Protein AF-A0A5T0XF91-F1 (afdb_monomer)

Foldseek 3Di:
DDADPQKDFLDDDDPPDQKAWEWADAPPPVDIFTFPHDIDHDDPDPLVVVLVVVVVVVVVVDPDDDPPNSTRVSNRVSCVVVVNCVNYDYNLLADPDHLVRLVQQLPQDDRDSVRGMYGNNVVSCVVVVNDPPDCRCHGNNNVVCVVVVVVVVVVVVVVVVVVVVVVVVVVVVVVVVVVPD

pLDDT: mean 88.26, std 14.22, range [36.34, 98.25]

Sequence (181 aa):
VWVDLDMICLNYIDLNEEYIFTQEVDEDNKKSRITTSFLKFSRYSDFGKNLIQEAEKIINKRKKISWGVIGPWFLADHVKKCGLENFVWDYKRTCQIPWCNVKIFLDNTSIDISQPFLHLFSEMWRLNNMEKNTFHQMGVYGQLLKKHEIEKLYNQINTCLKTSMLDNIASFLTKFFIKKL

Nearest PDB structures (foldseek):
  8ovt-assembly2_B  TM=6.850E-01  e=6.650E-01  Yersinia enterocolitica
  8ovs-assembly1_AAA  TM=7.345E-01  e=1.035E+00  Yersinia enterocolitica
  8ovs-assembly2_BBB  TM=6.909E-01  e=1.102E+00  Yersinia enterocolitica
  4mix-assembly1_A  TM=6.987E-01  e=1.511E+00  Photorhabdus asymbiotica subsp. asymbiotica ATCC 43949
  4mix-assembly2_B  TM=6.748E-01  e=2.072E+00  Photorhabdus asymbiotica subsp. asymbiotica ATCC 43949

Organism: Campylobacter jejuni (NCBI:txid197)

Solvent-accessible surface area (backbone atoms only — not comparable to full-atom values): 10462 Å² total; per-residue (Å²): 112,50,68,46,92,49,53,44,78,66,45,94,74,86,85,77,62,72,45,37,38,34,22,36,34,56,92,54,78,89,48,71,42,51,44,74,55,39,38,34,56,60,88,90,32,67,68,60,53,50,52,50,56,55,43,48,60,54,50,78,75,40,98,71,82,63,88,38,70,79,35,31,59,39,51,47,52,50,36,55,76,68,71,44,62,89,35,53,45,66,27,60,44,38,30,78,56,35,65,90,48,52,69,51,38,61,34,91,54,88,76,75,73,85,31,41,32,39,51,61,46,62,68,50,31,59,76,66,72,50,76,80,91,56,90,49,86,47,22,44,52,16,51,48,41,60,76,68,43,44,68,59,52,52,53,52,52,54,48,52,52,52,49,54,51,47,53,51,48,48,53,49,50,54,63,62,59,65,76,76,116

Radius of gyration: 22.43 Å; Cα contacts (8 Å, |Δi|>4): 223; chains: 1; bounding box: 43×69×53 Å

Structure (mmCIF, N/CA/C/O backbone):
data_AF-A0A5T0XF91-F1
#
_entry.id   AF-A0A5T0XF91-F1
#
loop_
_atom_site.group_PDB
_atom_site.id
_atom_site.type_symbol
_atom_site.label_atom_id
_atom_site.label_alt_id
_atom_site.label_comp_id
_atom_site.label_asym_id
_atom_site.label_entity_id
_atom_site.label_seq_id
_atom_site.pdbx_PDB_ins_code
_atom_site.Cartn_x
_atom_site.Cartn_y
_atom_site.Cartn_z
_atom_site.occupancy
_atom_site.B_iso_or_equiv
_atom_site.auth_seq_id
_atom_site.auth_comp_id
_atom_site.auth_asym_id
_atom_site.auth_atom_id
_atom_site.pdbx_PDB_model_num
ATOM 1 N N . VAL A 1 1 ? -8.950 8.011 -0.616 1.00 94.00 1 VAL A N 1
ATOM 2 C CA . VAL A 1 1 ? -7.928 6.954 -0.767 1.00 94.00 1 VAL A CA 1
ATOM 3 C C . VAL A 1 1 ? -6.626 7.516 -0.243 1.00 94.00 1 VAL A C 1
ATOM 5 O O . VAL A 1 1 ? -6.333 8.673 -0.524 1.00 94.00 1 VAL A O 1
ATOM 8 N N . TRP A 1 2 ? -5.915 6.732 0.550 1.00 95.19 2 TRP A N 1
ATOM 9 C CA . TRP A 1 2 ? -4.550 6.967 0.998 1.00 95.19 2 TRP A CA 1
ATOM 10 C C . TRP A 1 2 ? -3.675 5.847 0.436 1.00 95.19 2 TRP A C 1
ATOM 12 O O . TRP A 1 2 ? -4.126 4.701 0.393 1.00 95.19 2 TRP A O 1
ATOM 22 N N . VAL A 1 3 ? -2.463 6.171 -0.007 1.00 95.94 3 VAL A N 1
ATOM 23 C CA . VAL A 1 3 ? -1.528 5.208 -0.594 1.00 95.94 3 VAL A CA 1
ATOM 24 C C . VAL A 1 3 ? -0.087 5.625 -0.303 1.00 95.94 3 VAL A C 1
ATOM 26 O O . VAL A 1 3 ? 0.220 6.819 -0.335 1.00 95.94 3 VAL A O 1
ATOM 29 N N . ASP A 1 4 ? 0.778 4.653 -0.024 1.00 95.69 4 ASP A N 1
ATOM 30 C CA . ASP A 1 4 ? 2.215 4.882 0.121 1.00 95.69 4 ASP A CA 1
ATOM 31 C C . ASP A 1 4 ? 2.845 5.285 -1.223 1.00 95.69 4 ASP A C 1
ATOM 33 O O . ASP A 1 4 ? 2.390 4.905 -2.303 1.00 95.69 4 ASP A O 1
ATOM 37 N N . LEU A 1 5 ? 3.909 6.089 -1.174 1.00 94.88 5 LEU A N 1
ATOM 38 C CA . LEU A 1 5 ? 4.525 6.673 -2.376 1.00 94.88 5 LEU A CA 1
ATOM 39 C C . LEU A 1 5 ? 5.305 5.664 -3.232 1.00 94.88 5 LEU A C 1
ATOM 41 O O . LEU A 1 5 ? 5.702 5.977 -4.351 1.00 94.88 5 LEU A O 1
ATOM 45 N N . ASP A 1 6 ? 5.544 4.474 -2.704 1.00 94.94 6 ASP A N 1
ATOM 46 C CA . ASP A 1 6 ? 6.258 3.365 -3.328 1.00 94.94 6 ASP A CA 1
ATOM 47 C C . ASP A 1 6 ? 5.326 2.203 -3.704 1.00 94.94 6 ASP A C 1
ATOM 49 O O . ASP A 1 6 ? 5.763 1.066 -3.898 1.00 94.94 6 ASP A O 1
ATOM 53 N N . MET A 1 7 ? 4.040 2.508 -3.853 1.00 95.00 7 MET A N 1
ATOM 54 C CA . MET A 1 7 ? 3.041 1.647 -4.470 1.00 95.00 7 MET A CA 1
ATOM 55 C C . MET A 1 7 ? 2.933 1.944 -5.967 1.00 95.00 7 MET A C 1
ATOM 57 O O . MET A 1 7 ? 2.816 3.094 -6.388 1.00 95.00 7 MET A O 1
ATOM 61 N N . ILE A 1 8 ? 2.902 0.893 -6.781 1.00 94.62 8 ILE A N 1
ATOM 62 C CA . ILE A 1 8 ? 2.742 0.978 -8.233 1.00 94.62 8 ILE A CA 1
ATOM 63 C C . ILE A 1 8 ? 1.370 0.446 -8.630 1.00 94.62 8 ILE A C 1
ATOM 65 O O . ILE A 1 8 ? 0.974 -0.647 -8.229 1.00 94.62 8 ILE A O 1
ATOM 69 N N . CYS A 1 9 ? 0.659 1.211 -9.457 1.00 94.00 9 CYS A N 1
ATOM 70 C CA . CYS A 1 9 ? -0.563 0.772 -10.120 1.00 94.00 9 CYS A CA 1
ATOM 71 C C . CYS A 1 9 ? -0.209 -0.008 -11.388 1.00 94.00 9 CYS A C 1
ATOM 73 O O . CYS A 1 9 ? 0.321 0.552 -12.349 1.00 94.00 9 CYS A O 1
ATOM 75 N N . LEU A 1 10 ? -0.487 -1.311 -11.380 1.00 93.75 10 LEU A N 1
ATOM 76 C CA . LEU A 1 10 ? -0.250 -2.199 -12.511 1.00 93.75 10 LEU A CA 1
ATOM 77 C C . LEU A 1 10 ? -1.365 -2.070 -13.549 1.00 93.75 10 LEU A C 1
ATOM 79 O O . LEU A 1 10 ? -1.067 -2.063 -14.744 1.00 93.75 10 LEU A O 1
ATOM 83 N N . ASN A 1 11 ? -2.621 -1.950 -13.108 1.00 90.94 11 ASN A N 1
ATOM 84 C CA . ASN A 1 11 ? -3.788 -1.837 -13.982 1.00 90.94 11 ASN A CA 1
ATOM 85 C C . ASN A 1 11 ? -4.846 -0.929 -13.369 1.00 90.94 11 ASN A C 1
ATOM 87 O O . ASN A 1 11 ? -4.991 -0.855 -12.150 1.00 90.94 11 ASN A O 1
ATOM 91 N N . TYR A 1 12 ? -5.629 -0.291 -14.236 1.00 91.62 12 TYR A N 1
ATOM 92 C CA . TYR A 1 12 ? -6.805 0.449 -13.807 1.00 91.62 12 TYR A CA 1
ATOM 93 C C . TYR A 1 12 ? -7.823 -0.488 -13.152 1.00 91.62 12 TYR A C 1
ATOM 95 O O . TYR A 1 12 ? -8.139 -1.543 -13.702 1.00 91.62 12 TYR A O 1
ATOM 103 N N . ILE A 1 13 ? -8.353 -0.069 -12.004 1.00 93.56 13 ILE A N 1
ATOM 104 C CA . ILE A 1 13 ? -9.495 -0.702 -11.352 1.00 93.56 13 ILE A CA 1
ATOM 105 C C . ILE A 1 13 ? -10.425 0.359 -10.772 1.00 93.56 13 ILE A C 1
ATOM 107 O O . ILE A 1 13 ? -9.976 1.417 -10.321 1.00 93.56 13 ILE A O 1
ATOM 111 N N . ASP A 1 14 ? -11.712 0.036 -10.724 1.00 94.06 14 ASP A N 1
ATOM 112 C CA . ASP A 1 14 ? -12.695 0.841 -10.015 1.00 94.06 14 ASP A CA 1
ATOM 113 C C . ASP A 1 14 ? -12.610 0.575 -8.512 1.00 94.06 14 ASP A C 1
ATOM 115 O O . ASP A 1 14 ? -12.839 -0.536 -8.038 1.00 94.06 14 ASP A O 1
ATOM 119 N N . LEU A 1 15 ? -12.302 1.617 -7.746 1.00 94.81 15 LEU A N 1
ATOM 120 C CA . LEU A 1 15 ? -12.253 1.567 -6.287 1.00 94.81 15 LEU A CA 1
ATOM 121 C C . LEU A 1 15 ? -13.615 1.962 -5.721 1.00 94.81 15 LEU A C 1
ATOM 123 O O . LEU A 1 15 ? -13.735 3.022 -5.106 1.00 94.81 15 LEU A O 1
ATOM 127 N N . ASN A 1 16 ? -14.653 1.161 -5.958 1.00 94.25 16 ASN A N 1
ATOM 128 C CA . ASN A 1 16 ? -16.028 1.496 -5.568 1.00 94.25 16 ASN A CA 1
ATOM 129 C C . ASN A 1 16 ? -16.400 1.020 -4.156 1.00 94.25 16 ASN A C 1
ATOM 131 O O . ASN A 1 16 ? -17.344 1.555 -3.580 1.00 94.25 16 ASN A O 1
ATOM 135 N N . GLU A 1 17 ? -15.637 0.106 -3.548 1.00 94.75 17 GLU A N 1
ATOM 136 C CA . GLU A 1 17 ? -15.934 -0.426 -2.211 1.00 94.75 17 GLU A CA 1
ATOM 137 C C . GLU A 1 17 ? -15.910 0.671 -1.139 1.00 94.75 17 GLU A C 1
ATOM 139 O O . GLU A 1 17 ? -15.000 1.496 -1.120 1.00 94.75 17 GLU A O 1
ATOM 144 N N . GLU A 1 18 ? -16.891 0.709 -0.236 1.00 95.88 18 GLU A N 1
ATOM 145 C CA . GLU A 1 18 ? -17.003 1.773 0.777 1.00 95.88 18 GLU A CA 1
ATOM 146 C C . GLU A 1 18 ? -15.724 1.920 1.620 1.00 95.88 18 GLU A C 1
ATOM 148 O O . GLU A 1 18 ? -15.210 3.032 1.798 1.00 95.88 18 GLU A O 1
ATOM 153 N N . TYR A 1 19 ? -15.176 0.779 2.041 1.00 98.25 19 TYR A N 1
ATOM 154 C CA . TYR A 1 19 ? -13.883 0.661 2.696 1.00 98.25 19 TYR A CA 1
ATOM 155 C C . TYR A 1 19 ? -12.958 -0.238 1.882 1.00 98.25 19 TYR A C 1
ATOM 157 O O . TYR A 1 19 ? -13.404 -1.177 1.224 1.00 98.25 19 TYR A O 1
ATOM 165 N N . ILE A 1 20 ? -11.659 0.034 1.960 1.00 98.00 20 ILE A N 1
ATOM 166 C CA . ILE A 1 20 ? -10.615 -0.871 1.485 1.00 98.00 20 ILE A CA 1
ATOM 167 C C . ILE A 1 20 ? -9.510 -0.888 2.530 1.00 98.00 20 ILE A C 1
ATOM 169 O O . ILE A 1 20 ? -8.926 0.156 2.836 1.00 98.00 20 ILE A O 1
ATOM 173 N N . PHE A 1 21 ? -9.211 -2.080 3.033 1.00 98.12 21 PHE A N 1
ATOM 174 C CA . PHE A 1 21 ? -8.056 -2.348 3.879 1.00 98.12 21 PHE A CA 1
ATOM 175 C C . PHE A 1 21 ? -7.210 -3.411 3.197 1.00 98.12 21 PHE A C 1
ATOM 177 O O . PHE A 1 21 ? -7.735 -4.439 2.781 1.00 98.12 21 PHE A O 1
ATOM 184 N N . THR A 1 22 ? -5.913 -3.180 3.057 1.00 97.12 22 THR A N 1
ATOM 185 C CA . THR A 1 22 ? -5.033 -4.129 2.371 1.00 97.12 22 THR A CA 1
ATOM 186 C C . THR A 1 22 ? -4.200 -4.917 3.355 1.00 97.12 22 THR A C 1
ATOM 188 O O . THR A 1 22 ? -4.087 -4.571 4.535 1.00 97.12 22 THR A O 1
ATOM 191 N N . GLN A 1 23 ? -3.632 -6.011 2.859 1.00 96.00 23 GLN A N 1
ATOM 192 C CA . GLN A 1 23 ? -2.783 -6.890 3.635 1.00 96.00 23 GLN A CA 1
ATOM 193 C C . GLN A 1 23 ? -1.401 -7.041 3.002 1.00 96.00 23 GLN A C 1
ATOM 195 O O . GLN A 1 23 ? -1.214 -6.872 1.798 1.00 96.00 23 GLN A O 1
ATOM 200 N N . GLU A 1 24 ? -0.447 -7.417 3.840 1.00 93.75 24 GLU A N 1
ATOM 201 C CA . GLU A 1 24 ? 0.899 -7.838 3.468 1.00 93.75 24 GLU A CA 1
ATOM 202 C C . GLU A 1 24 ? 1.210 -9.171 4.142 1.00 93.75 24 GLU A C 1
ATOM 204 O O . GLU A 1 24 ? 0.638 -9.498 5.186 1.00 93.75 24 GLU A O 1
ATOM 209 N N . VAL A 1 25 ? 2.130 -9.923 3.550 1.00 91.88 25 VAL A N 1
ATOM 210 C CA . VAL A 1 25 ? 2.739 -11.105 4.163 1.00 91.88 25 VAL A CA 1
ATOM 211 C C . VAL A 1 25 ? 4.161 -10.771 4.603 1.00 91.88 25 VAL A C 1
ATOM 213 O O . VAL A 1 25 ? 4.864 -10.000 3.945 1.00 91.88 25 VAL A O 1
ATOM 216 N N . ASP A 1 26 ? 4.560 -11.337 5.738 1.00 86.00 26 ASP A N 1
ATOM 217 C CA . ASP A 1 26 ? 5.928 -11.258 6.248 1.00 86.00 26 ASP A CA 1
ATOM 218 C C . ASP A 1 26 ? 6.702 -12.530 5.815 1.00 86.00 26 ASP A C 1
ATOM 220 O O . ASP A 1 26 ? 6.427 -13.093 4.757 1.00 86.00 26 ASP A O 1
ATOM 224 N N . GLU A 1 27 ? 7.662 -13.015 6.610 1.00 82.06 27 GLU A N 1
ATOM 225 C CA . GLU A 1 27 ? 8.427 -14.241 6.301 1.00 82.06 27 GLU A CA 1
ATOM 226 C C . GLU A 1 27 ? 7.543 -15.504 6.227 1.00 82.06 27 GLU A C 1
ATOM 228 O O . GLU A 1 27 ? 7.802 -16.418 5.441 1.00 82.06 27 GLU A O 1
ATOM 233 N N . ASP A 1 28 ? 6.476 -15.557 7.033 1.00 79.31 28 ASP A N 1
ATOM 234 C CA . ASP A 1 28 ? 5.468 -16.616 6.981 1.00 79.31 28 ASP A CA 1
ATOM 235 C C . ASP A 1 28 ? 4.351 -16.230 6.004 1.00 79.31 28 ASP A C 1
ATOM 237 O O . ASP A 1 28 ? 3.355 -15.607 6.376 1.00 79.31 28 ASP A O 1
ATOM 241 N N . ASN A 1 29 ? 4.487 -16.665 4.749 1.00 71.12 29 ASN A N 1
ATOM 242 C CA . ASN A 1 29 ? 3.496 -16.439 3.689 1.00 71.12 29 ASN A CA 1
ATOM 243 C C . ASN A 1 29 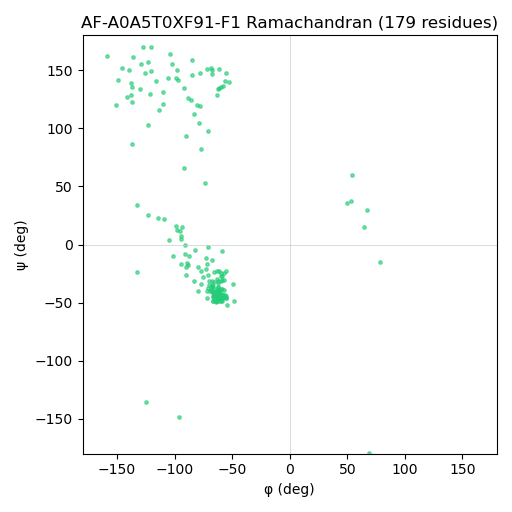? 2.096 -17.016 3.991 1.00 71.12 29 ASN A C 1
ATOM 245 O O . ASN A 1 29 ? 1.173 -16.811 3.206 1.00 71.12 29 ASN A O 1
ATOM 249 N N . LYS A 1 30 ? 1.912 -17.756 5.095 1.00 76.00 30 LYS A N 1
ATOM 250 C CA . LYS A 1 30 ? 0.598 -18.250 5.537 1.00 76.00 30 LYS A CA 1
ATOM 251 C C . LYS A 1 30 ? -0.148 -17.257 6.425 1.00 76.00 30 LYS A C 1
ATOM 253 O O . LYS A 1 30 ? -1.316 -17.490 6.733 1.00 76.00 30 LYS A O 1
ATOM 258 N N . LYS A 1 31 ? 0.507 -16.180 6.865 1.00 85.06 31 LYS A N 1
ATOM 259 C CA . LYS A 1 31 ? -0.076 -15.169 7.748 1.00 85.06 31 LYS A CA 1
ATOM 260 C C . LYS A 1 31 ? 0.019 -13.807 7.091 1.00 85.06 31 LYS A C 1
ATOM 262 O O . LYS A 1 31 ? 1.070 -13.173 7.089 1.00 85.06 31 LYS A O 1
ATOM 267 N N . SER A 1 32 ? -1.108 -13.353 6.559 1.00 91.81 32 SER A N 1
ATOM 268 C CA . SER A 1 32 ? -1.252 -11.968 6.147 1.00 91.81 32 SER A CA 1
ATOM 269 C C . SER A 1 32 ? -1.669 -11.102 7.338 1.00 91.81 32 SER A C 1
ATOM 271 O O . SER A 1 32 ? -2.398 -11.535 8.237 1.00 91.81 32 SER A O 1
ATOM 273 N N . ARG A 1 33 ? -1.198 -9.858 7.358 1.00 92.75 33 ARG A N 1
ATOM 274 C CA . ARG A 1 33 ? -1.617 -8.833 8.318 1.00 92.75 33 ARG A CA 1
ATOM 275 C C . ARG A 1 33 ? -2.090 -7.602 7.571 1.00 92.75 33 ARG A C 1
ATOM 277 O O . ARG A 1 33 ? -1.558 -7.283 6.512 1.00 92.75 33 ARG A O 1
ATOM 284 N N . ILE A 1 34 ? -3.062 -6.895 8.141 1.00 95.69 34 ILE A N 1
ATOM 285 C CA . ILE A 1 34 ? -3.456 -5.580 7.627 1.00 95.69 34 ILE A CA 1
ATOM 286 C C . ILE A 1 34 ? -2.226 -4.666 7.606 1.00 95.69 34 ILE A C 1
ATOM 288 O O . ILE A 1 34 ? -1.393 -4.710 8.513 1.00 95.69 34 ILE A O 1
ATOM 292 N N . THR A 1 35 ? -2.117 -3.854 6.562 1.00 95.25 35 THR A N 1
ATOM 293 C CA . THR A 1 35 ? -1.085 -2.829 6.391 1.00 95.25 35 THR A CA 1
ATOM 294 C C . THR A 1 35 ? -1.733 -1.451 6.247 1.00 95.25 35 THR A C 1
ATOM 296 O O . THR A 1 35 ? -2.951 -1.324 6.135 1.00 95.25 35 THR A O 1
ATOM 299 N N . THR A 1 36 ? -0.917 -0.403 6.283 1.00 95.56 36 THR A N 1
ATOM 300 C CA . THR A 1 36 ? -1.342 0.991 6.094 1.00 95.56 36 THR A CA 1
ATOM 301 C C . THR A 1 36 ? -0.969 1.546 4.721 1.00 95.56 36 THR A C 1
ATOM 303 O O . THR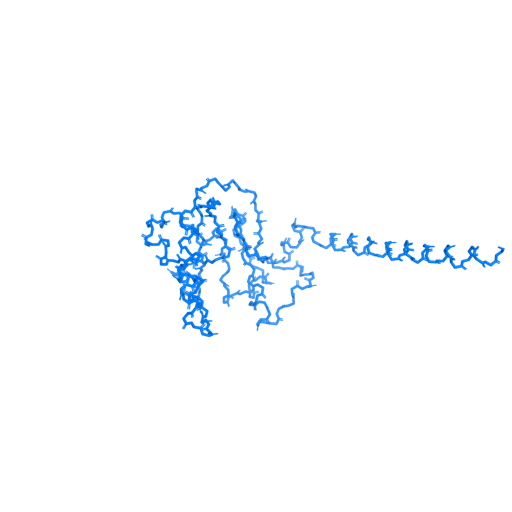 A 1 36 ? -1.225 2.720 4.464 1.00 95.56 36 THR A O 1
ATOM 306 N N . SER A 1 37 ? -0.392 0.715 3.845 1.00 95.31 37 SER A N 1
ATOM 307 C CA . SER A 1 37 ? 0.153 1.143 2.552 1.00 95.31 37 SER A CA 1
ATOM 308 C C . SER A 1 37 ? -0.898 1.495 1.507 1.00 95.31 37 SER A C 1
ATOM 310 O O . SER A 1 37 ? -0.619 2.240 0.570 1.00 95.31 37 SER A O 1
ATOM 312 N N . PHE A 1 38 ? -2.131 1.010 1.664 1.00 96.94 38 PHE A N 1
ATOM 313 C CA . PHE A 1 38 ? -3.257 1.405 0.827 1.00 96.94 38 PHE A CA 1
ATOM 314 C C . PHE A 1 38 ? -4.567 1.301 1.605 1.00 96.94 38 PHE A C 1
ATOM 316 O O . PHE A 1 38 ? -4.943 0.231 2.079 1.00 96.94 38 PHE A O 1
ATOM 323 N N . LEU A 1 39 ? -5.270 2.425 1.740 1.00 96.19 39 LEU A N 1
ATOM 324 C CA . LEU A 1 39 ? -6.477 2.528 2.554 1.00 96.19 39 LEU A CA 1
ATOM 325 C C . LEU A 1 39 ? -7.544 3.352 1.837 1.00 96.19 39 LEU A C 1
ATOM 327 O O . LEU A 1 39 ? -7.279 4.426 1.285 1.00 96.19 39 LEU A O 1
ATOM 331 N N . LYS A 1 40 ? -8.794 2.906 1.914 1.00 97.44 40 LYS A N 1
ATOM 332 C CA . LYS A 1 40 ? -9.948 3.706 1.505 1.00 97.44 40 LYS A CA 1
ATOM 333 C C . LYS A 1 40 ? -10.997 3.688 2.602 1.00 97.44 40 LYS A C 1
ATOM 335 O O . LYS A 1 40 ? -11.342 2.643 3.131 1.00 97.44 40 LYS A O 1
ATOM 340 N N . PHE A 1 41 ? -11.513 4.868 2.893 1.00 96.88 41 PHE A N 1
ATOM 341 C CA . PHE A 1 41 ? -12.757 5.100 3.611 1.00 96.88 41 PHE A CA 1
ATOM 342 C C . PHE A 1 41 ? -13.231 6.513 3.262 1.00 96.88 41 PHE A C 1
ATOM 344 O O . PHE A 1 41 ? -12.459 7.326 2.730 1.00 96.88 41 PHE A O 1
ATOM 351 N N . SER A 1 42 ? -14.505 6.811 3.507 1.00 95.25 42 SER A N 1
ATOM 352 C CA . SER A 1 42 ? -15.079 8.113 3.170 1.00 95.25 42 SER A CA 1
ATOM 353 C C . SER A 1 42 ? -14.491 9.236 4.031 1.00 95.25 42 SER A C 1
ATOM 355 O O . SER A 1 42 ? -14.146 9.064 5.210 1.00 95.25 42 SER A O 1
ATOM 357 N N . ARG A 1 43 ? -14.372 10.425 3.427 1.00 93.31 43 ARG A N 1
ATOM 358 C CA . ARG A 1 43 ? -14.002 11.643 4.151 1.00 93.31 43 ARG A CA 1
ATOM 359 C C . ARG A 1 43 ? -15.054 11.895 5.231 1.00 93.31 43 ARG A C 1
ATOM 361 O O . ARG A 1 43 ? -16.242 11.800 4.954 1.00 93.31 43 ARG A O 1
ATOM 368 N N . TYR A 1 44 ? -14.607 12.241 6.436 1.00 92.81 44 TYR A N 1
ATOM 369 C CA . TYR A 1 44 ? -15.473 12.473 7.599 1.00 92.81 44 TYR A CA 1
ATOM 370 C C . TYR A 1 44 ? -16.251 11.246 8.106 1.00 92.81 44 TYR A C 1
ATOM 372 O O . TYR A 1 44 ? -17.159 11.425 8.920 1.00 92.81 44 TYR A O 1
ATOM 380 N N . SER A 1 45 ? -15.885 10.028 7.690 1.00 95.19 45 SER A N 1
ATOM 381 C CA . SER A 1 45 ? -16.401 8.799 8.306 1.00 95.19 45 SER A CA 1
ATOM 382 C C . SER A 1 45 ? -16.145 8.777 9.810 1.00 95.19 45 SER A C 1
ATOM 384 O O . SER A 1 45 ? -15.117 9.263 10.295 1.00 95.19 45 SER A O 1
ATOM 386 N N . ASP A 1 46 ? -17.060 8.158 10.549 1.00 95.56 46 ASP A N 1
ATOM 387 C CA . ASP A 1 46 ? -16.888 7.970 11.989 1.00 95.56 46 ASP A CA 1
ATOM 388 C C . ASP A 1 46 ? -15.713 7.037 12.291 1.00 95.56 46 ASP A C 1
ATOM 390 O O . ASP A 1 46 ? -14.971 7.281 13.237 1.00 95.56 46 ASP A O 1
ATOM 394 N N . PHE A 1 47 ? -15.446 6.061 11.415 1.00 96.38 47 PHE A N 1
ATOM 395 C CA . PHE A 1 47 ? -14.231 5.249 11.467 1.00 96.38 47 PHE A CA 1
ATOM 396 C C . PHE A 1 47 ? -12.958 6.113 11.462 1.00 96.38 47 PHE A C 1
ATOM 398 O O . PHE A 1 47 ? -12.125 5.994 12.360 1.00 96.38 47 PHE A O 1
ATOM 405 N N . GLY A 1 48 ? -12.826 7.034 10.499 1.00 95.44 48 GLY A N 1
ATOM 406 C CA . GLY A 1 48 ? -11.668 7.926 10.409 1.00 95.44 48 GLY A CA 1
ATOM 407 C C . GLY A 1 48 ? -11.538 8.875 11.605 1.00 95.44 48 GLY A C 1
ATOM 408 O O . GLY A 1 48 ? -10.436 9.062 12.119 1.00 95.44 48 GLY A O 1
ATOM 409 N N . LYS A 1 49 ? -12.652 9.444 12.090 1.00 95.94 49 LYS A N 1
ATOM 410 C CA . LYS A 1 49 ? -12.652 10.292 13.299 1.00 95.94 49 LYS A CA 1
ATOM 411 C C . LYS A 1 49 ? -12.193 9.510 14.531 1.00 95.94 49 LYS A C 1
ATOM 413 O O . LYS A 1 49 ? -11.349 10.005 15.276 1.00 95.94 49 LYS A O 1
ATOM 418 N N . ASN A 1 50 ? -12.709 8.295 14.715 1.00 95.81 50 ASN A N 1
ATOM 419 C CA . ASN A 1 50 ? -12.361 7.433 15.843 1.00 95.81 50 ASN A CA 1
ATOM 420 C C . ASN A 1 50 ? -10.876 7.051 15.816 1.00 95.81 50 ASN A C 1
ATOM 422 O O . ASN A 1 50 ? -10.209 7.161 16.841 1.00 95.81 50 ASN A O 1
ATOM 426 N N . LEU A 1 51 ? -10.332 6.688 14.645 1.00 95.56 51 LEU A N 1
ATOM 427 C CA . LEU A 1 51 ? -8.900 6.399 14.492 1.00 95.56 51 LEU A CA 1
ATOM 428 C C . LEU A 1 51 ? -8.024 7.571 14.953 1.00 95.56 51 LEU A C 1
ATOM 430 O O . LEU A 1 51 ? -7.062 7.358 15.687 1.00 95.56 51 LEU A O 1
ATOM 434 N N . ILE A 1 52 ? -8.358 8.801 14.547 1.00 94.81 52 ILE A N 1
ATOM 435 C CA . ILE A 1 52 ? -7.599 10.000 14.931 1.00 94.81 52 ILE A CA 1
ATOM 436 C C . ILE A 1 52 ? -7.674 10.220 16.444 1.00 94.81 52 ILE A C 1
ATOM 438 O O . ILE A 1 52 ? -6.638 10.352 17.091 1.00 94.81 52 ILE A O 1
ATOM 442 N N . GLN A 1 53 ? -8.877 10.193 17.024 1.00 96.06 53 GLN A N 1
ATOM 443 C CA . GLN A 1 53 ? -9.071 10.417 18.460 1.00 96.06 53 GLN A CA 1
ATOM 444 C C . GLN A 1 53 ? -8.332 9.380 19.319 1.00 96.06 53 GLN A C 1
ATOM 446 O O . GLN A 1 53 ? -7.713 9.726 20.328 1.00 96.06 53 GLN A O 1
ATOM 451 N N . GLU A 1 54 ? -8.372 8.103 18.936 1.00 95.69 54 GLU A N 1
ATOM 452 C CA . GLU A 1 54 ? -7.663 7.045 19.660 1.00 95.69 54 GLU A CA 1
ATOM 453 C C . GLU A 1 54 ? -6.141 7.144 19.482 1.00 95.69 54 GLU A C 1
ATOM 455 O O . GLU A 1 54 ? -5.395 6.973 20.451 1.00 95.69 54 GLU A O 1
ATOM 460 N N . ALA A 1 55 ? -5.659 7.509 18.289 1.00 95.12 55 ALA A N 1
ATOM 461 C CA . ALA A 1 55 ? -4.237 7.756 18.063 1.00 95.12 55 ALA A CA 1
ATOM 462 C C . ALA A 1 55 ? -3.725 8.939 18.906 1.00 95.12 55 ALA A C 1
ATOM 464 O O . ALA A 1 55 ? -2.686 8.821 19.562 1.00 95.12 55 ALA A O 1
ATOM 465 N N . GLU A 1 56 ? -4.471 10.046 18.972 1.00 95.00 56 GLU A N 1
ATOM 466 C CA . GLU A 1 56 ? -4.141 11.216 19.798 1.00 95.00 56 GLU A CA 1
ATOM 467 C C . GLU A 1 56 ? -4.039 10.858 21.285 1.00 95.00 56 GLU A C 1
ATOM 469 O O . GLU A 1 56 ? -3.086 11.259 21.957 1.00 95.00 56 GLU A O 1
ATOM 474 N N . LYS A 1 57 ? -4.961 10.039 21.810 1.00 94.31 57 LYS A N 1
ATOM 475 C CA . LYS A 1 57 ? -4.896 9.552 23.201 1.00 94.31 57 LYS A CA 1
ATOM 476 C C . LYS A 1 57 ? -3.610 8.774 23.481 1.00 94.31 57 LYS A C 1
ATOM 478 O O . LYS A 1 57 ? -3.064 8.883 24.581 1.00 94.31 57 LYS A O 1
ATOM 483 N N . ILE A 1 58 ? -3.135 7.977 22.524 1.00 93.19 58 ILE A N 1
ATOM 484 C CA . ILE A 1 58 ? -1.894 7.203 22.659 1.00 93.19 58 ILE A CA 1
ATOM 485 C C . ILE A 1 58 ? -0.674 8.129 22.599 1.00 93.19 58 ILE A C 1
ATOM 487 O O . ILE A 1 58 ? 0.217 8.009 23.445 1.00 93.19 58 ILE A O 1
ATOM 491 N N . ILE A 1 59 ? -0.647 9.055 21.636 1.00 92.50 59 ILE A N 1
ATOM 492 C CA . ILE A 1 59 ? 0.444 10.018 21.432 1.00 92.50 59 ILE A CA 1
ATOM 493 C C . ILE A 1 59 ? 0.599 10.923 22.656 1.00 92.50 59 ILE A C 1
ATOM 495 O O . ILE A 1 59 ? 1.689 11.023 23.212 1.00 92.50 59 ILE A O 1
ATOM 499 N N . ASN A 1 60 ? -0.493 11.495 23.161 1.00 92.31 60 ASN A N 1
ATOM 500 C CA . ASN A 1 60 ? -0.458 12.417 24.300 1.00 92.31 60 ASN A CA 1
ATOM 501 C C . ASN A 1 60 ? 0.054 11.767 25.597 1.00 92.31 60 ASN A C 1
ATOM 503 O O . ASN A 1 60 ? 0.543 12.455 26.490 1.00 92.31 60 ASN A O 1
ATOM 507 N N . LYS A 1 61 ? -0.029 10.437 25.711 1.00 91.56 61 LYS A N 1
ATOM 508 C CA . LYS A 1 61 ? 0.449 9.680 26.878 1.00 91.56 61 LYS A CA 1
ATOM 509 C C . LYS A 1 61 ? 1.901 9.215 26.754 1.00 91.56 61 LYS A C 1
ATOM 511 O O . LYS A 1 61 ? 2.434 8.659 27.715 1.00 91.56 61 LYS A O 1
ATOM 516 N N . ARG A 1 62 ? 2.546 9.367 25.592 1.00 88.25 62 ARG A N 1
ATOM 517 C CA . ARG A 1 62 ? 3.849 8.750 25.304 1.00 88.25 62 ARG A CA 1
ATOM 518 C C . ARG A 1 62 ? 4.780 9.716 24.581 1.00 88.25 62 ARG A C 1
ATOM 520 O O . ARG A 1 62 ? 4.470 10.217 23.513 1.00 88.25 62 ARG A O 1
ATOM 527 N N . LYS A 1 63 ? 6.002 9.876 25.097 1.00 82.56 63 LYS A N 1
ATOM 528 C CA . LYS A 1 63 ? 7.051 10.661 24.416 1.00 82.56 63 LYS A CA 1
ATOM 529 C C . LYS A 1 63 ? 7.605 9.981 23.157 1.00 82.56 63 LYS A C 1
ATOM 531 O O . LYS A 1 63 ? 8.121 10.658 22.278 1.00 82.56 63 LYS A O 1
ATOM 536 N N . LYS A 1 64 ? 7.539 8.647 23.084 1.00 88.88 64 LYS A N 1
ATOM 537 C CA . LYS A 1 64 ? 8.017 7.843 21.951 1.00 88.88 64 LYS A CA 1
ATOM 538 C C . LYS A 1 64 ? 6.996 6.759 21.627 1.00 88.88 64 LYS A C 1
ATOM 540 O O . LYS A 1 64 ? 6.498 6.086 22.531 1.00 88.88 64 LYS A O 1
ATOM 545 N N . ILE A 1 65 ? 6.710 6.585 20.341 1.00 87.94 65 ILE A N 1
ATOM 546 C CA . ILE A 1 65 ? 5.767 5.590 19.834 1.00 87.94 65 ILE A CA 1
ATOM 547 C C . ILE A 1 65 ? 6.548 4.500 19.107 1.00 87.94 65 ILE A C 1
ATOM 549 O O . ILE A 1 65 ? 7.292 4.783 18.170 1.00 87.94 65 ILE A O 1
ATOM 553 N N . SER A 1 66 ? 6.412 3.258 19.569 1.00 88.06 66 SER A N 1
ATOM 554 C CA . SER A 1 66 ? 6.970 2.098 18.874 1.00 88.06 66 SER A CA 1
ATOM 555 C C . SER A 1 66 ? 6.230 1.854 17.562 1.00 88.06 66 SER A C 1
ATOM 557 O O . SER A 1 66 ? 5.042 2.163 17.440 1.00 88.06 66 SER A O 1
ATOM 559 N N . TRP A 1 67 ? 6.925 1.260 16.594 1.00 81.81 67 TRP A N 1
ATOM 560 C CA . TRP A 1 67 ? 6.343 0.906 15.304 1.00 81.81 67 TRP A CA 1
ATOM 561 C C . TRP A 1 67 ? 5.064 0.067 15.469 1.00 81.81 67 TRP A C 1
ATOM 563 O O . TRP A 1 67 ? 4.963 -0.777 16.360 1.00 81.81 67 TRP A O 1
ATOM 573 N N . GLY A 1 68 ? 4.063 0.345 14.634 1.00 82.19 68 GLY A N 1
ATOM 574 C CA . GLY A 1 68 ? 2.791 -0.377 14.602 1.00 82.19 68 GLY A CA 1
ATOM 575 C C . GLY A 1 68 ? 1.771 -0.017 15.693 1.00 82.19 68 GLY A C 1
ATOM 576 O O . GLY A 1 68 ? 0.590 -0.293 15.500 1.00 82.19 68 GLY A O 1
ATOM 577 N N . VAL A 1 69 ? 2.169 0.670 16.772 1.00 89.19 69 VAL A N 1
ATOM 578 C CA . VAL A 1 69 ? 1.262 1.091 17.867 1.00 89.19 69 VAL A CA 1
ATOM 579 C C . VAL A 1 69 ? 0.159 2.047 17.402 1.00 89.19 69 VAL A C 1
ATOM 581 O O . VAL A 1 69 ? -0.927 2.024 17.965 1.00 89.19 69 VAL A O 1
ATOM 584 N N . ILE A 1 70 ? 0.439 2.875 16.394 1.00 92.44 70 ILE A N 1
ATOM 585 C CA . ILE A 1 70 ? -0.541 3.710 15.672 1.00 92.44 70 ILE A CA 1
ATOM 586 C C . ILE A 1 70 ? -0.507 3.406 14.163 1.00 92.44 70 ILE A C 1
ATOM 588 O O . ILE A 1 70 ? -0.780 4.265 13.335 1.00 92.44 70 ILE A O 1
ATOM 592 N N . GLY A 1 71 ? -0.082 2.190 13.811 1.00 93.00 71 GLY A N 1
ATOM 593 C CA . GLY A 1 71 ? 0.112 1.737 12.434 1.00 93.00 71 GLY A CA 1
ATOM 594 C C . GLY A 1 71 ? -0.683 0.457 12.148 1.00 93.00 71 GLY A C 1
ATOM 595 O O . GLY A 1 71 ? -1.830 0.356 12.581 1.00 93.00 71 GLY A O 1
ATOM 596 N N . PRO A 1 72 ? -0.092 -0.545 11.472 1.00 93.69 72 PRO A N 1
ATOM 597 C CA . PRO A 1 72 ? -0.776 -1.783 11.083 1.00 93.69 72 PRO A CA 1
ATOM 598 C C . PRO A 1 72 ? -1.589 -2.481 12.188 1.00 93.69 72 PRO A C 1
ATOM 600 O O . PRO A 1 72 ? -2.758 -2.798 11.981 1.00 93.69 72 PRO A O 1
ATOM 603 N N . TRP A 1 73 ? -1.013 -2.674 13.382 1.00 93.69 73 TRP A N 1
ATOM 604 C CA . TRP A 1 73 ? -1.698 -3.355 14.494 1.00 93.69 73 TRP A CA 1
ATOM 605 C C . TRP A 1 73 ? -2.882 -2.553 15.032 1.00 93.69 73 TRP A C 1
ATOM 607 O O . TRP A 1 73 ? -3.937 -3.112 15.322 1.00 93.69 73 TRP A O 1
ATOM 617 N N . PHE A 1 74 ? -2.709 -1.237 15.137 1.00 96.38 74 PHE A N 1
ATOM 618 C CA . PHE A 1 74 ? -3.757 -0.314 15.559 1.00 96.38 74 PHE A CA 1
ATOM 619 C C . PHE A 1 74 ? -4.927 -0.301 14.583 1.00 96.38 74 PHE A C 1
ATOM 621 O O . PHE A 1 74 ? -6.082 -0.393 14.997 1.00 96.38 74 PHE A O 1
ATOM 628 N N . LEU A 1 75 ? -4.623 -0.230 13.287 1.00 97.19 75 LEU A N 1
ATOM 629 C CA . LEU A 1 75 ? -5.635 -0.274 12.248 1.00 97.19 75 LEU A CA 1
ATOM 630 C C . LEU A 1 75 ? -6.383 -1.612 12.268 1.00 97.19 75 LEU A C 1
ATOM 632 O O . LEU A 1 75 ? -7.609 -1.610 12.245 1.00 97.19 75 LEU A O 1
ATOM 636 N N . ALA A 1 76 ? -5.669 -2.736 12.370 1.00 96.31 76 ALA A N 1
ATOM 637 C CA . ALA A 1 76 ? -6.278 -4.064 12.415 1.00 96.31 76 ALA A CA 1
ATOM 638 C C . ALA A 1 76 ? -7.265 -4.225 13.583 1.00 96.31 76 ALA A C 1
ATOM 640 O O . ALA A 1 76 ? -8.363 -4.749 13.405 1.00 96.31 76 ALA A O 1
ATOM 641 N N . ASP A 1 77 ? -6.894 -3.733 14.767 1.00 96.88 77 ASP A N 1
ATOM 642 C CA . ASP A 1 77 ? -7.759 -3.732 15.948 1.00 96.88 77 ASP A CA 1
ATOM 643 C C . ASP A 1 77 ? -9.036 -2.900 15.729 1.00 96.88 77 ASP A C 1
ATOM 645 O O . ASP A 1 77 ? -10.128 -3.347 16.074 1.00 96.88 77 ASP A O 1
ATOM 649 N N . HIS A 1 78 ? -8.935 -1.731 15.091 1.00 97.25 78 HIS A N 1
ATOM 650 C CA . HIS A 1 78 ? -10.101 -0.887 14.804 1.00 97.25 78 HIS A CA 1
ATOM 651 C C . HIS A 1 78 ? -10.999 -1.462 13.711 1.00 97.25 78 HIS A C 1
ATOM 653 O O . HIS A 1 78 ? -12.219 -1.425 13.855 1.00 97.25 78 HIS A O 1
ATOM 659 N N . VAL A 1 79 ? -10.419 -2.032 12.650 1.00 97.88 79 VAL A N 1
ATOM 660 C CA . VAL A 1 79 ? -11.176 -2.749 11.611 1.00 97.88 79 VAL A CA 1
ATOM 661 C C . VAL A 1 79 ? -12.013 -3.853 12.256 1.00 97.88 79 VAL A C 1
ATOM 663 O O . VAL A 1 79 ? -13.215 -3.921 12.013 1.00 97.88 79 VAL A O 1
ATOM 666 N N . LYS A 1 80 ? -11.409 -4.637 13.158 1.00 97.19 80 LYS A N 1
ATOM 667 C CA . LYS A 1 80 ? -12.101 -5.687 13.913 1.00 97.19 80 LYS A CA 1
ATOM 668 C C . LYS A 1 80 ? -13.185 -5.144 14.846 1.00 97.19 80 LYS A C 1
ATOM 670 O O . LYS A 1 80 ? -14.310 -5.630 14.848 1.00 97.19 80 LYS A O 1
ATOM 675 N N . LYS A 1 81 ? -12.878 -4.119 15.646 1.00 96.94 81 LYS A N 1
ATOM 676 C CA . LYS A 1 81 ? -13.845 -3.505 16.580 1.00 96.94 81 LYS A CA 1
ATOM 677 C C . LYS A 1 81 ? -15.073 -2.933 15.875 1.00 96.94 81 LYS A C 1
ATOM 679 O O . LYS A 1 81 ? -16.150 -2.920 16.461 1.00 96.94 81 LYS A O 1
ATOM 684 N N . CYS A 1 82 ? -14.907 -2.459 14.644 1.00 96.50 82 CYS A N 1
ATOM 685 C CA . CYS A 1 82 ? -15.985 -1.907 13.833 1.00 96.50 82 CYS A CA 1
ATOM 686 C C . CYS A 1 82 ? -16.689 -2.946 12.943 1.00 96.50 82 CYS A C 1
ATOM 688 O O . CYS A 1 82 ? -17.612 -2.566 12.228 1.00 96.50 82 CYS A O 1
ATOM 690 N N . GLY A 1 83 ? -16.286 -4.224 12.965 1.00 97.19 83 GLY A N 1
ATOM 691 C CA . GLY A 1 83 ? -16.892 -5.266 12.128 1.00 97.19 83 GLY A CA 1
ATOM 692 C C . GLY A 1 83 ? -16.632 -5.081 10.627 1.00 97.19 83 GLY A C 1
ATOM 693 O O . GLY A 1 83 ? -17.487 -5.410 9.804 1.00 97.19 83 GLY A O 1
ATOM 694 N N . LEU A 1 84 ? -15.497 -4.476 10.260 1.00 97.75 84 LEU A N 1
ATOM 695 C CA . LEU A 1 84 ? -15.157 -4.100 8.884 1.00 97.75 84 LEU A CA 1
ATOM 696 C C . LEU A 1 84 ? -14.246 -5.119 8.177 1.00 97.75 84 LEU A C 1
ATOM 698 O O . LEU A 1 84 ? -13.711 -4.833 7.106 1.00 97.75 84 LEU A O 1
ATOM 702 N N . GLU A 1 85 ? -14.061 -6.312 8.741 1.00 97.44 85 GLU A N 1
ATOM 703 C CA . GLU A 1 85 ? -13.155 -7.337 8.208 1.00 97.44 85 GLU A CA 1
ATOM 704 C C . GLU A 1 85 ? -13.521 -7.792 6.787 1.00 97.44 85 GLU A C 1
ATOM 706 O O . GLU A 1 85 ? -12.641 -8.166 6.017 1.00 97.44 85 GLU A O 1
ATOM 711 N N . ASN A 1 86 ? -14.795 -7.694 6.397 1.00 97.44 86 ASN A N 1
ATOM 712 C CA . ASN A 1 86 ? -15.257 -8.040 5.047 1.00 97.44 86 ASN A CA 1
ATOM 713 C C . ASN A 1 86 ? -14.733 -7.093 3.949 1.00 97.44 86 ASN A C 1
ATOM 715 O O . ASN A 1 86 ? -14.838 -7.410 2.768 1.00 97.44 86 ASN A O 1
ATOM 719 N N . PHE A 1 87 ? -14.166 -5.941 4.322 1.00 98.00 87 PHE A N 1
ATOM 720 C CA . PHE A 1 87 ? -13.530 -4.993 3.400 1.00 98.00 87 PHE A CA 1
ATOM 721 C C . PHE A 1 87 ? -12.012 -5.192 3.283 1.00 98.00 87 PHE A C 1
ATOM 723 O O . PHE A 1 87 ? -11.320 -4.396 2.640 1.00 98.00 87 PHE A O 1
ATOM 730 N N . VAL A 1 88 ? -11.476 -6.234 3.925 1.00 97.75 88 VAL A N 1
ATOM 731 C CA . VAL A 1 88 ? -10.058 -6.571 3.858 1.00 97.75 88 VAL A CA 1
ATOM 732 C C . VAL A 1 88 ? -9.780 -7.331 2.565 1.00 97.75 88 VAL A C 1
ATOM 734 O O . VAL 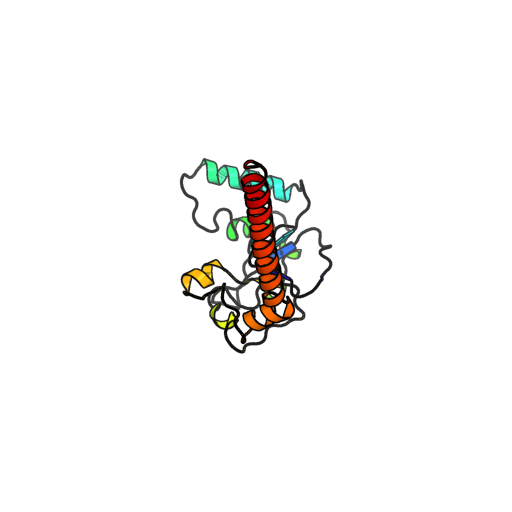A 1 88 ? -10.332 -8.398 2.308 1.00 97.75 88 VAL A O 1
ATOM 737 N N . TRP A 1 89 ? -8.912 -6.767 1.736 1.00 96.75 89 TRP A N 1
ATOM 738 C CA . TRP A 1 89 ? -8.455 -7.386 0.501 1.00 96.75 89 TRP A CA 1
ATOM 739 C C . TRP A 1 89 ? -7.405 -8.462 0.762 1.00 96.75 89 TRP A C 1
ATOM 741 O O . TRP A 1 89 ? -6.565 -8.323 1.651 1.00 96.75 89 TRP A O 1
ATOM 751 N N . ASP A 1 90 ? -7.409 -9.493 -0.087 1.00 94.94 90 ASP A N 1
ATOM 752 C CA . ASP A 1 90 ? -6.322 -10.469 -0.144 1.00 94.94 90 ASP A CA 1
ATOM 753 C C . ASP A 1 90 ? -4.992 -9.767 -0.450 1.00 94.94 90 ASP A C 1
ATOM 755 O O . ASP A 1 90 ? -4.914 -8.892 -1.323 1.00 94.94 90 ASP A O 1
ATOM 759 N N . TYR A 1 91 ? -3.940 -10.169 0.265 1.00 94.94 91 TYR A N 1
ATOM 760 C CA . TYR A 1 91 ? -2.621 -9.553 0.171 1.00 94.94 91 TYR A CA 1
ATOM 761 C C . TYR A 1 91 ? -2.055 -9.566 -1.256 1.00 94.94 91 TYR A C 1
ATOM 763 O O . TYR A 1 91 ? -1.369 -8.622 -1.632 1.00 94.94 91 TYR A O 1
ATOM 771 N N . LYS A 1 92 ? -2.382 -10.558 -2.099 1.00 94.31 92 LYS A N 1
ATOM 772 C CA . LYS A 1 92 ? -1.879 -10.652 -3.482 1.00 94.31 92 LYS A CA 1
ATOM 773 C C . LYS A 1 92 ? -2.299 -9.470 -4.351 1.00 94.31 92 LYS A C 1
ATOM 775 O O . LYS A 1 92 ? -1.608 -9.170 -5.322 1.00 94.31 92 LYS A O 1
ATOM 780 N N . ARG A 1 93 ? -3.382 -8.766 -3.993 1.00 95.56 93 ARG A N 1
ATOM 781 C CA . ARG A 1 93 ? -3.836 -7.569 -4.720 1.00 95.56 93 ARG A CA 1
ATOM 782 C C . ARG A 1 93 ? -2.852 -6.402 -4.620 1.00 95.56 93 ARG A C 1
ATOM 784 O O . ARG A 1 93 ? -2.886 -5.524 -5.480 1.00 95.56 93 ARG A O 1
ATOM 791 N N . THR A 1 94 ? -2.018 -6.371 -3.578 1.00 94.12 94 THR A N 1
ATOM 792 C CA . THR A 1 94 ? -1.108 -5.249 -3.277 1.00 94.12 94 THR A CA 1
ATOM 793 C C . THR A 1 94 ? 0.328 -5.661 -2.950 1.00 94.12 94 THR A C 1
ATOM 795 O O . THR A 1 94 ? 1.249 -4.868 -3.123 1.00 94.12 94 THR A O 1
ATOM 798 N N . CYS A 1 95 ? 0.546 -6.890 -2.490 1.00 94.06 95 CYS A N 1
ATOM 799 C CA . CYS A 1 95 ? 1.807 -7.410 -1.973 1.00 94.06 95 CYS A CA 1
ATOM 800 C C . CYS A 1 95 ? 2.052 -8.824 -2.521 1.00 94.06 95 CYS A C 1
ATOM 802 O O . CYS A 1 95 ? 1.703 -9.825 -1.909 1.00 94.06 95 CYS A O 1
ATOM 804 N N . GLN A 1 96 ? 2.652 -8.922 -3.705 1.00 93.19 96 GLN A N 1
ATOM 805 C CA . GLN A 1 96 ? 3.038 -10.218 -4.283 1.00 93.19 96 GLN A CA 1
ATOM 806 C C . GLN A 1 96 ? 4.455 -10.642 -3.883 1.00 93.19 96 GLN A C 1
ATOM 808 O O . GLN A 1 96 ? 4.769 -11.829 -3.853 1.00 93.19 96 GLN A O 1
ATOM 813 N N . ILE A 1 97 ? 5.304 -9.661 -3.571 1.00 93.94 97 ILE A N 1
ATOM 814 C CA . ILE A 1 97 ? 6.672 -9.848 -3.093 1.00 93.94 97 ILE A CA 1
ATOM 815 C C . ILE A 1 97 ? 6.705 -9.332 -1.647 1.00 93.94 97 ILE A C 1
ATOM 817 O O . ILE A 1 97 ? 6.466 -8.142 -1.445 1.00 93.94 97 ILE A O 1
ATOM 821 N N . PRO A 1 98 ? 6.955 -10.194 -0.645 1.00 93.75 98 PRO A N 1
ATOM 822 C CA . PRO A 1 98 ? 7.076 -9.778 0.751 1.00 93.75 98 PRO A CA 1
ATOM 823 C C . PRO A 1 98 ? 8.232 -8.791 0.955 1.00 93.75 98 PRO A C 1
ATOM 825 O O . PRO A 1 98 ? 9.260 -8.881 0.279 1.00 93.75 98 PRO A O 1
ATOM 828 N N . TRP A 1 99 ? 8.121 -7.906 1.948 1.00 93.06 99 TRP A N 1
ATOM 829 C CA . TRP A 1 99 ? 9.157 -6.910 2.268 1.00 93.06 99 TRP A CA 1
ATOM 830 C C . TRP A 1 99 ? 10.521 -7.542 2.603 1.00 93.06 99 TRP A C 1
ATOM 832 O O . TRP A 1 99 ? 11.568 -6.961 2.313 1.00 93.06 99 TRP A O 1
ATOM 842 N N . CYS A 1 100 ? 10.529 -8.749 3.179 1.00 93.44 100 CYS A N 1
ATOM 843 C CA . CYS A 1 100 ? 11.752 -9.483 3.514 1.00 93.44 100 CYS A CA 1
ATOM 844 C C . CYS A 1 100 ? 12.471 -10.036 2.269 1.00 93.44 100 CYS A C 1
ATOM 846 O O . CYS A 1 100 ? 13.660 -10.340 2.328 1.00 93.44 100 CYS A O 1
ATOM 848 N N . ASN A 1 101 ? 11.777 -10.100 1.127 1.00 94.06 101 ASN A N 1
ATOM 849 C CA . ASN A 1 101 ? 12.259 -10.686 -0.123 1.00 94.06 101 ASN A CA 1
ATOM 850 C C . ASN A 1 101 ? 12.430 -9.645 -1.242 1.00 94.06 101 ASN A C 1
ATOM 852 O O . ASN A 1 101 ? 12.438 -9.998 -2.419 1.00 94.06 101 ASN A O 1
ATOM 856 N N . VAL A 1 102 ? 12.603 -8.362 -0.910 1.00 94.81 102 VAL A N 1
ATOM 857 C CA . VAL A 1 102 ? 12.683 -7.259 -1.893 1.00 94.81 102 VAL A CA 1
ATOM 858 C C . VAL A 1 102 ? 13.754 -7.430 -2.973 1.00 94.81 102 VAL A C 1
ATOM 860 O O . VAL A 1 102 ? 13.606 -6.893 -4.064 1.00 94.81 102 VAL A O 1
ATOM 863 N N . LYS A 1 103 ? 14.802 -8.230 -2.743 1.00 94.94 103 LYS A N 1
ATOM 864 C CA . LYS A 1 103 ? 15.808 -8.534 -3.778 1.00 94.94 103 LYS A CA 1
ATOM 865 C C . LYS A 1 103 ? 15.200 -9.184 -5.029 1.00 94.94 103 LYS A C 1
ATOM 867 O O . LYS A 1 103 ? 15.683 -8.920 -6.126 1.00 94.94 103 LYS A O 1
ATOM 872 N N . ILE A 1 104 ? 14.076 -9.894 -4.880 1.00 94.75 104 ILE A N 1
ATOM 873 C CA . ILE A 1 104 ? 13.308 -10.493 -5.983 1.00 94.75 104 ILE A CA 1
ATOM 874 C C . ILE A 1 104 ? 12.879 -9.448 -7.026 1.00 94.75 104 ILE A C 1
ATOM 876 O O . ILE A 1 104 ? 12.715 -9.793 -8.194 1.00 94.75 104 ILE A O 1
ATOM 880 N N . PHE A 1 105 ? 12.753 -8.162 -6.664 1.00 95.50 105 PHE A N 1
ATOM 881 C CA . PHE A 1 105 ? 12.442 -7.104 -7.632 1.00 95.50 105 PHE A CA 1
ATOM 882 C C . PHE A 1 105 ? 13.481 -6.967 -8.753 1.00 95.50 105 PHE A C 1
ATOM 884 O O . PHE A 1 105 ? 13.137 -6.470 -9.828 1.00 95.50 105 PHE A O 1
ATOM 891 N N . LEU A 1 106 ? 14.726 -7.387 -8.514 1.00 95.12 106 LEU A N 1
ATOM 892 C CA . LEU A 1 106 ? 15.824 -7.331 -9.482 1.00 95.12 106 LEU A CA 1
ATOM 893 C C . LEU A 1 106 ? 16.103 -8.690 -10.146 1.00 95.12 106 LEU A C 1
ATOM 895 O O . LEU A 1 106 ? 16.832 -8.748 -11.134 1.00 95.12 106 LEU A O 1
ATOM 899 N N . ASP A 1 107 ? 15.495 -9.766 -9.645 1.00 92.75 107 ASP A N 1
ATOM 900 C CA . ASP A 1 107 ? 15.632 -11.114 -10.192 1.00 92.75 107 ASP A CA 1
ATOM 901 C C . ASP A 1 107 ? 14.649 -11.348 -11.348 1.00 92.75 107 ASP A C 1
ATOM 903 O O . ASP A 1 107 ? 13.600 -10.708 -11.436 1.00 92.75 107 ASP A O 1
ATOM 907 N N . ASN A 1 108 ? 14.934 -12.332 -12.209 1.00 84.75 108 ASN A N 1
ATOM 908 C CA . ASN A 1 108 ? 14.052 -12.766 -13.305 1.00 84.75 108 ASN A CA 1
ATOM 909 C C . ASN A 1 108 ? 12.828 -13.567 -12.814 1.00 84.75 108 ASN A C 1
ATOM 911 O O . ASN A 1 108 ? 12.560 -14.675 -13.274 1.00 84.75 108 ASN A O 1
ATOM 915 N N . THR A 1 109 ? 12.082 -12.999 -11.873 1.00 88.69 109 THR A N 1
ATOM 916 C CA . THR A 1 109 ? 10.818 -13.544 -11.374 1.00 88.69 109 THR A CA 1
ATOM 917 C C . THR A 1 109 ? 9.644 -12.854 -12.065 1.00 88.69 109 THR A C 1
ATOM 919 O O . THR A 1 109 ? 9.732 -11.693 -12.464 1.00 88.69 109 THR A O 1
ATOM 922 N N . SER A 1 110 ? 8.528 -13.566 -12.215 1.00 89.25 110 SER A N 1
ATOM 923 C CA . SER A 1 110 ? 7.265 -13.007 -12.700 1.00 89.25 110 SER A CA 1
ATOM 924 C C . SER A 1 110 ? 6.339 -12.647 -11.542 1.00 89.25 110 SER A C 1
ATOM 926 O O . SER A 1 110 ? 6.209 -13.417 -10.592 1.00 89.25 110 SER A O 1
ATOM 928 N N . ILE A 1 111 ? 5.631 -11.529 -11.673 1.00 93.88 111 ILE A N 1
ATOM 929 C CA . ILE A 1 111 ? 4.465 -11.195 -10.847 1.00 93.88 111 ILE A CA 1
ATOM 930 C C . ILE A 1 111 ? 3.177 -11.464 -11.634 1.00 93.88 111 ILE A C 1
ATOM 932 O O . ILE A 1 111 ? 3.173 -11.429 -12.866 1.00 93.88 111 ILE A O 1
ATOM 936 N N . ASP A 1 112 ? 2.077 -11.707 -10.930 1.00 94.50 112 ASP A N 1
ATOM 937 C CA . ASP A 1 112 ? 0.734 -11.723 -11.499 1.00 94.50 112 ASP A CA 1
ATOM 938 C C . ASP A 1 112 ? 0.321 -10.293 -11.868 1.00 94.50 112 ASP A C 1
ATOM 940 O O . ASP A 1 112 ? -0.130 -9.499 -11.038 1.00 94.50 112 ASP A O 1
ATOM 944 N N . ILE A 1 113 ? 0.489 -9.964 -13.147 1.00 91.94 113 ILE A N 1
ATOM 945 C CA . ILE A 1 113 ? 0.114 -8.665 -13.700 1.00 91.94 113 ILE A CA 1
ATOM 946 C C . ILE A 1 113 ? -1.399 -8.468 -13.799 1.00 91.94 113 ILE A C 1
ATOM 948 O O . ILE A 1 113 ? -1.793 -7.406 -14.253 1.00 91.94 113 ILE A O 1
ATOM 952 N N . SER A 1 114 ? -2.250 -9.440 -13.446 1.00 93.75 114 SER A N 1
ATOM 953 C CA . SER A 1 114 ? -3.703 -9.221 -13.374 1.00 93.75 114 SER A CA 1
ATOM 954 C C . SER A 1 114 ? -4.124 -8.515 -12.081 1.00 93.75 114 SER A C 1
ATOM 956 O O . SER A 1 114 ? -5.187 -7.897 -12.029 1.00 93.75 114 SER A O 1
ATOM 958 N N . GLN A 1 115 ? -3.273 -8.547 -11.050 1.00 95.56 115 GLN A N 1
ATOM 959 C CA . GLN A 1 115 ? -3.503 -7.828 -9.801 1.00 95.56 115 GLN A CA 1
ATOM 960 C C . GLN A 1 115 ? -3.332 -6.313 -9.995 1.00 95.56 115 GLN A C 1
ATOM 962 O O . GLN A 1 115 ? -2.574 -5.875 -10.866 1.00 95.56 115 GLN A O 1
ATOM 967 N N . PRO A 1 116 ? -4.031 -5.480 -9.205 1.00 95.31 116 PRO A N 1
ATOM 968 C CA . PRO A 1 116 ? -4.080 -4.045 -9.459 1.00 95.31 116 PRO A CA 1
ATOM 969 C C . PRO A 1 116 ? -2.820 -3.302 -9.027 1.00 95.31 116 PRO A C 1
ATOM 971 O O . PRO A 1 116 ? -2.440 -2.333 -9.682 1.00 95.31 116 PRO A O 1
ATOM 974 N N . PHE A 1 117 ? -2.171 -3.731 -7.943 1.00 96.19 117 PHE A N 1
ATOM 975 C CA . PHE A 1 117 ? -1.100 -2.962 -7.322 1.00 96.19 117 PHE A CA 1
ATOM 976 C C . PHE A 1 117 ? 0.102 -3.820 -6.926 1.00 96.19 117 PHE A C 1
ATOM 978 O O . PHE A 1 117 ? 0.010 -5.038 -6.764 1.00 96.19 117 PHE A O 1
ATOM 985 N N . LEU A 1 118 ? 1.233 -3.147 -6.728 1.00 95.69 118 LEU A N 1
ATOM 986 C CA . LEU A 1 118 ? 2.466 -3.729 -6.216 1.00 95.69 118 LEU A CA 1
ATOM 987 C C . LEU A 1 118 ? 3.165 -2.749 -5.269 1.00 95.69 118 LEU A C 1
ATOM 989 O O . LEU A 1 118 ? 3.441 -1.617 -5.655 1.00 95.69 118 LEU A O 1
ATOM 993 N N . HIS A 1 119 ? 3.481 -3.192 -4.057 1.00 96.50 119 HIS A N 1
ATOM 994 C CA . HIS A 1 119 ? 4.263 -2.430 -3.084 1.00 96.50 119 HIS A CA 1
ATOM 995 C C . HIS A 1 119 ? 5.766 -2.692 -3.268 1.00 96.50 119 HIS A C 1
ATOM 997 O O . HIS A 1 119 ? 6.177 -3.850 -3.262 1.00 96.50 119 HIS A O 1
ATOM 1003 N N . LEU A 1 120 ? 6.593 -1.651 -3.429 1.00 95.56 120 LEU A N 1
ATOM 1004 C CA . LEU A 1 120 ? 8.043 -1.788 -3.634 1.00 95.56 120 LEU A CA 1
ATOM 1005 C C . LEU A 1 120 ? 8.870 -1.800 -2.341 1.00 95.56 120 LEU A C 1
ATOM 1007 O O . LEU A 1 120 ? 10.008 -2.267 -2.376 1.00 95.56 120 LEU A O 1
ATOM 1011 N N . PHE A 1 121 ? 8.333 -1.314 -1.217 1.00 95.06 121 PHE A N 1
ATOM 1012 C CA . PHE A 1 121 ? 9.025 -1.226 0.075 1.00 95.06 121 PHE A CA 1
ATOM 1013 C C . PHE A 1 121 ? 10.366 -0.474 -0.006 1.00 95.06 121 PHE A C 1
ATOM 1015 O O . PHE A 1 121 ? 11.427 -1.010 0.316 1.00 95.06 121 PHE A O 1
ATOM 1022 N N . SER A 1 122 ? 10.344 0.789 -0.422 1.00 94.75 122 SER A N 1
ATOM 1023 C CA . SER A 1 122 ? 11.519 1.652 -0.621 1.00 94.75 122 SER A CA 1
ATOM 1024 C C . SER A 1 122 ? 12.486 1.669 0.565 1.00 94.75 122 SER A C 1
ATOM 1026 O O . SER A 1 122 ? 13.699 1.761 0.374 1.00 94.75 122 SER A O 1
ATOM 1028 N N . GLU A 1 123 ? 11.984 1.568 1.796 1.00 94.56 123 GLU A N 1
ATOM 1029 C CA . GLU A 1 123 ? 12.846 1.499 2.980 1.00 94.56 123 GLU A CA 1
ATOM 1030 C C . GLU A 1 123 ? 13.646 0.190 3.039 1.00 94.56 123 GLU A C 1
ATOM 1032 O O . GLU A 1 123 ? 14.821 0.184 3.408 1.00 94.56 123 GLU A O 1
ATOM 1037 N N . MET A 1 124 ? 13.065 -0.919 2.585 1.00 95.62 124 MET A N 1
ATOM 1038 C CA . MET A 1 124 ? 13.776 -2.189 2.488 1.00 95.62 124 MET A CA 1
ATOM 1039 C C . MET A 1 124 ? 14.830 -2.178 1.384 1.00 95.62 124 MET A C 1
ATOM 1041 O O . MET A 1 124 ? 15.877 -2.802 1.558 1.00 95.62 124 MET A O 1
ATOM 1045 N N . TRP A 1 125 ? 14.618 -1.433 0.295 1.00 95.81 125 TRP A N 1
ATOM 1046 C CA . TRP A 1 125 ? 15.663 -1.205 -0.710 1.00 95.81 125 TRP A CA 1
ATOM 1047 C C . TRP A 1 125 ? 16.870 -0.505 -0.090 1.00 95.81 125 TRP A C 1
ATOM 1049 O O . TRP A 1 125 ? 18.002 -0.955 -0.265 1.00 95.81 125 TRP A O 1
ATOM 1059 N N . ARG A 1 126 ? 16.627 0.547 0.704 1.00 96.12 126 ARG A N 1
ATOM 1060 C CA . ARG A 1 126 ? 17.677 1.273 1.430 1.00 96.12 126 ARG A CA 1
ATOM 1061 C C . ARG A 1 126 ? 18.437 0.352 2.385 1.00 96.12 126 ARG A C 1
ATOM 1063 O O . ARG A 1 126 ? 19.663 0.344 2.368 1.00 96.12 126 ARG A O 1
ATOM 1070 N N . LEU A 1 127 ? 17.725 -0.438 3.191 1.00 96.38 127 LEU A N 1
ATOM 1071 C CA . LEU A 1 127 ? 18.332 -1.378 4.143 1.00 96.38 127 LEU A CA 1
ATOM 1072 C C . LEU A 1 127 ? 19.156 -2.480 3.458 1.00 96.38 127 LEU A C 1
ATOM 1074 O O . LEU A 1 127 ? 20.130 -2.959 4.032 1.00 96.38 127 LEU A O 1
ATOM 1078 N N . ASN A 1 128 ? 18.792 -2.860 2.230 1.00 95.94 128 ASN A N 1
ATOM 1079 C CA . ASN A 1 128 ? 19.492 -3.874 1.441 1.00 95.94 128 ASN A CA 1
ATOM 1080 C C . ASN A 1 128 ? 20.533 -3.298 0.465 1.00 95.94 128 ASN A C 1
ATOM 1082 O O . ASN A 1 128 ? 21.079 -4.058 -0.334 1.00 95.94 128 ASN A O 1
ATOM 1086 N N . ASN A 1 129 ? 20.825 -1.992 0.520 1.00 95.38 129 ASN A N 1
ATOM 1087 C CA . ASN A 1 129 ? 21.727 -1.295 -0.408 1.00 95.38 129 ASN A CA 1
ATOM 1088 C C . ASN A 1 129 ? 21.358 -1.504 -1.892 1.00 95.38 129 ASN A C 1
ATOM 1090 O O . ASN A 1 129 ? 22.227 -1.645 -2.751 1.00 95.38 129 ASN A O 1
ATOM 1094 N N . MET A 1 130 ? 20.061 -1.549 -2.196 1.00 94.50 130 MET A N 1
ATOM 1095 C CA . MET A 1 130 ? 19.554 -1.643 -3.563 1.00 94.50 130 MET A CA 1
ATOM 1096 C C . MET A 1 130 ? 19.438 -0.242 -4.170 1.00 94.50 130 MET A C 1
ATOM 1098 O O . MET A 1 130 ? 18.753 0.626 -3.624 1.00 94.50 130 MET A O 1
ATOM 1102 N N . GLU A 1 131 ? 20.075 -0.017 -5.320 1.00 92.25 131 GLU A N 1
ATOM 1103 C CA . GLU A 1 131 ? 20.041 1.285 -5.991 1.00 92.25 131 GLU A CA 1
ATOM 1104 C C . GLU A 1 131 ? 18.726 1.482 -6.756 1.00 92.25 131 GLU A C 1
ATOM 1106 O O . GLU A 1 131 ? 18.521 0.921 -7.835 1.00 92.25 131 GLU A O 1
ATOM 1111 N N . LYS A 1 132 ? 17.828 2.305 -6.209 1.00 86.00 132 LYS A N 1
ATOM 1112 C CA . LYS A 1 132 ? 16.510 2.581 -6.804 1.00 86.00 132 LYS A CA 1
ATOM 1113 C C . LYS A 1 132 ? 16.547 3.551 -7.988 1.00 86.00 132 LYS A C 1
ATOM 1115 O O . LYS A 1 132 ? 15.630 3.530 -8.806 1.00 86.00 132 LYS A O 1
ATOM 1120 N N . ASN A 1 133 ? 17.587 4.383 -8.093 1.00 86.00 133 ASN A N 1
ATOM 1121 C CA . ASN A 1 133 ? 17.700 5.419 -9.127 1.00 86.00 133 ASN A CA 1
ATOM 1122 C C . ASN A 1 133 ? 18.473 4.942 -10.367 1.00 86.00 133 ASN A C 1
ATOM 1124 O O . ASN A 1 133 ? 18.904 5.756 -11.180 1.00 86.00 133 ASN A O 1
ATOM 1128 N N . THR A 1 134 ? 18.669 3.631 -10.510 1.00 88.81 134 THR A N 1
ATOM 1129 C CA . THR A 1 134 ? 19.269 3.025 -11.702 1.00 88.81 134 THR A CA 1
ATOM 1130 C C . THR A 1 134 ? 18.185 2.469 -12.619 1.00 88.81 134 THR A C 1
ATOM 1132 O O . THR A 1 134 ? 17.196 1.894 -12.162 1.00 88.81 134 THR A O 1
ATOM 1135 N N . PHE A 1 135 ? 18.395 2.59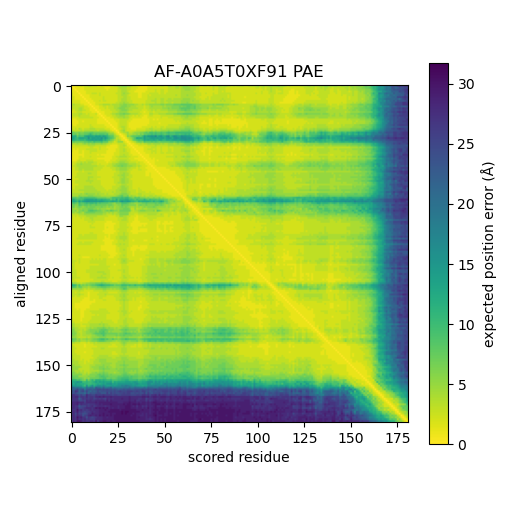6 -13.930 1.00 90.75 135 PHE A N 1
ATOM 1136 C CA . PHE A 1 135 ? 17.569 1.950 -14.947 1.00 90.75 135 PHE A CA 1
ATOM 1137 C C . PHE A 1 135 ? 17.930 0.468 -15.072 1.00 90.75 135 PHE A C 1
ATOM 1139 O O . PHE A 1 135 ? 18.711 0.060 -15.935 1.00 90.75 135 PHE A O 1
ATOM 1146 N N . HIS A 1 136 ? 17.369 -0.339 -14.173 1.00 90.81 136 HIS A N 1
ATOM 1147 C CA . HIS A 1 136 ? 17.492 -1.794 -14.221 1.00 90.81 136 HIS A CA 1
ATOM 1148 C C . HIS A 1 136 ? 16.845 -2.329 -15.502 1.00 90.81 136 HIS A C 1
ATOM 1150 O O . HIS A 1 136 ? 15.703 -2.000 -15.806 1.00 90.81 136 HIS A O 1
ATOM 1156 N N . GLN A 1 137 ? 17.571 -3.153 -16.259 1.00 88.12 137 GLN A N 1
ATOM 1157 C CA . GLN A 1 137 ? 17.092 -3.703 -17.538 1.00 88.12 137 GLN A CA 1
ATOM 1158 C C . GLN A 1 137 ? 16.322 -5.019 -17.374 1.00 88.12 137 GLN A C 1
ATOM 1160 O O . GLN A 1 137 ? 15.616 -5.456 -18.282 1.00 88.12 137 GLN A O 1
ATOM 1165 N N . MET A 1 138 ? 16.481 -5.668 -16.222 1.00 90.50 138 MET A N 1
ATOM 1166 C CA . MET A 1 138 ? 15.955 -6.997 -15.928 1.00 90.50 138 MET A CA 1
ATOM 1167 C C . MET A 1 138 ? 15.144 -6.987 -14.629 1.00 90.50 138 MET A C 1
ATOM 1169 O O . MET A 1 138 ? 15.122 -5.997 -13.894 1.00 90.50 138 MET A O 1
ATOM 1173 N N . GLY A 1 139 ? 14.455 -8.099 -14.388 1.00 94.06 139 GLY A N 1
ATOM 1174 C CA . GLY A 1 139 ? 13.588 -8.298 -13.236 1.00 94.06 139 GLY A CA 1
ATOM 1175 C C . GLY A 1 139 ? 12.318 -7.454 -13.223 1.00 94.06 139 GLY A C 1
ATOM 1176 O O . GLY A 1 139 ? 12.020 -6.699 -14.154 1.00 94.06 139 GLY A O 1
ATOM 1177 N N . VAL A 1 140 ? 11.535 -7.623 -12.159 1.00 95.25 140 VAL A N 1
ATOM 1178 C CA . VAL A 1 140 ? 10.211 -7.001 -12.010 1.00 95.25 140 VAL A CA 1
ATOM 1179 C C . VAL A 1 140 ? 10.309 -5.477 -12.072 1.00 95.25 140 VAL A C 1
ATOM 1181 O O . VAL A 1 140 ? 9.560 -4.844 -12.811 1.00 95.25 140 VAL A O 1
ATOM 1184 N N . TYR A 1 141 ? 11.259 -4.870 -11.355 1.00 95.19 141 TYR A N 1
ATOM 1185 C CA . TYR A 1 141 ? 11.407 -3.414 -11.339 1.00 95.19 141 TYR A CA 1
ATOM 1186 C C . TYR A 1 141 ? 11.809 -2.861 -12.709 1.00 95.19 141 TYR A C 1
ATOM 1188 O O . TYR A 1 141 ? 11.215 -1.888 -13.167 1.00 95.19 141 TYR A O 1
ATOM 1196 N N . GLY A 1 142 ? 12.742 -3.512 -13.412 1.00 93.94 142 GLY A N 1
ATOM 1197 C CA . GLY A 1 142 ? 13.122 -3.105 -14.766 1.00 93.94 142 GLY A CA 1
ATOM 1198 C C . GLY A 1 142 ? 11.961 -3.182 -15.760 1.00 93.94 142 GLY A C 1
ATOM 1199 O O . GLY A 1 142 ? 11.739 -2.261 -16.550 1.00 93.94 142 GLY A O 1
ATOM 1200 N N . GLN A 1 143 ? 11.144 -4.235 -15.668 1.00 93.38 143 GLN A N 1
ATOM 1201 C CA . GLN A 1 143 ? 9.923 -4.359 -16.469 1.00 93.38 143 GLN A CA 1
ATOM 1202 C C . GLN A 1 143 ? 8.920 -3.234 -16.176 1.00 93.38 143 GLN A C 1
ATOM 1204 O O . GLN A 1 143 ? 8.314 -2.709 -17.110 1.00 93.38 143 GLN A O 1
ATOM 1209 N N . LEU A 1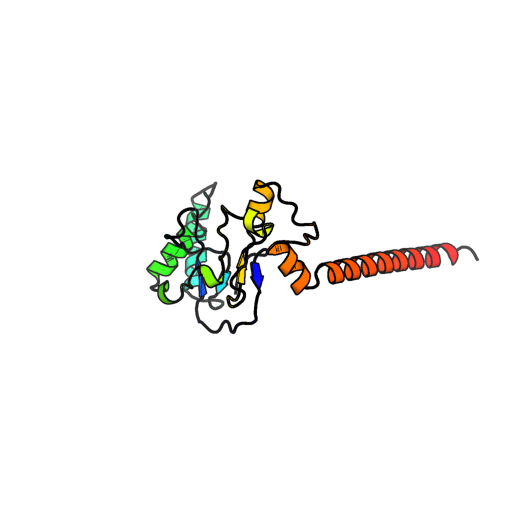 144 ? 8.772 -2.821 -14.912 1.00 92.94 144 LEU A N 1
ATOM 1210 C CA . LEU A 1 144 ? 7.913 -1.695 -14.530 1.00 92.94 144 LEU A CA 1
ATOM 1211 C C . LEU A 1 144 ? 8.442 -0.362 -15.071 1.00 92.94 144 LEU A C 1
ATOM 1213 O O . LEU A 1 144 ? 7.671 0.395 -15.660 1.00 92.94 144 LEU A O 1
ATOM 1217 N N . LEU A 1 145 ? 9.748 -0.096 -14.949 1.00 93.44 145 LEU A N 1
ATOM 1218 C CA . LEU A 1 145 ? 10.374 1.106 -15.514 1.00 93.44 145 LEU A CA 1
ATOM 1219 C C . LEU A 1 145 ? 10.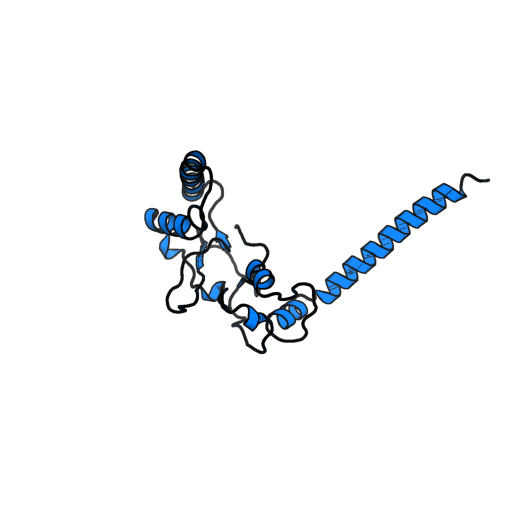115 1.213 -17.022 1.00 93.44 145 LEU A C 1
ATOM 1221 O O . LEU A 1 145 ? 9.761 2.286 -17.516 1.00 93.44 145 LEU A O 1
ATOM 1225 N N . LYS A 1 146 ? 10.237 0.089 -17.740 1.00 92.25 146 LYS A N 1
ATOM 1226 C CA . LYS A 1 146 ? 9.946 0.007 -19.173 1.00 92.25 146 LYS A CA 1
ATOM 1227 C C . LYS A 1 146 ? 8.461 0.217 -19.471 1.00 92.25 146 LYS A C 1
ATOM 1229 O O . LYS A 1 146 ? 8.133 1.017 -20.342 1.00 92.25 146 LYS A O 1
ATOM 1234 N N . LYS A 1 147 ? 7.567 -0.470 -18.749 1.00 90.31 147 LYS A N 1
ATOM 1235 C CA . LYS A 1 147 ? 6.105 -0.370 -18.922 1.00 90.31 147 LYS A CA 1
ATOM 1236 C C . LYS A 1 147 ? 5.601 1.065 -18.762 1.00 90.31 147 LYS A C 1
ATOM 1238 O O . LYS A 1 147 ? 4.716 1.476 -19.503 1.00 90.31 147 LYS A O 1
ATOM 1243 N N . HIS A 1 148 ? 6.161 1.812 -17.815 1.00 89.19 148 HIS A N 1
ATOM 1244 C CA . HIS A 1 148 ? 5.765 3.192 -17.527 1.00 89.19 148 HIS A CA 1
ATOM 1245 C C . HIS A 1 148 ? 6.637 4.245 -18.235 1.00 89.19 148 HIS A C 1
ATOM 1247 O O . HIS A 1 148 ? 6.546 5.424 -17.907 1.00 89.19 148 HIS A O 1
ATOM 1253 N N . GLU A 1 149 ? 7.478 3.837 -19.196 1.00 92.94 149 GLU A N 1
ATOM 1254 C CA . GLU A 1 149 ? 8.364 4.715 -19.976 1.00 92.94 149 GLU A CA 1
ATOM 1255 C C . GLU A 1 149 ? 9.215 5.678 -19.112 1.00 92.94 149 GLU A C 1
ATOM 1257 O O . GLU A 1 149 ? 9.483 6.818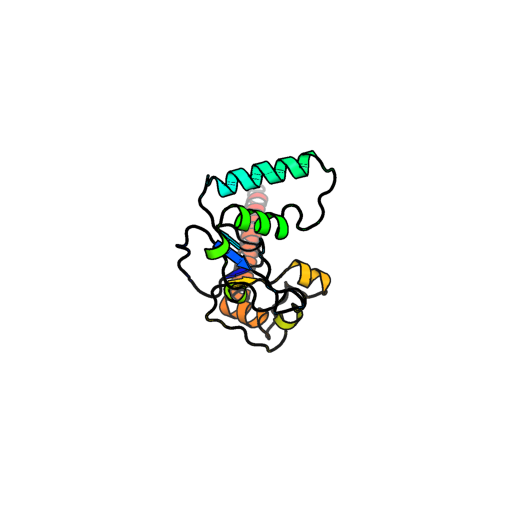 -19.502 1.00 92.94 149 GLU A O 1
ATOM 1262 N N . ILE A 1 150 ? 9.663 5.235 -17.930 1.00 92.19 150 ILE A N 1
ATOM 1263 C CA . ILE A 1 150 ? 10.303 6.112 -16.932 1.00 92.19 150 ILE A CA 1
ATOM 1264 C C . ILE A 1 150 ? 11.602 6.736 -17.461 1.00 92.19 150 ILE A C 1
ATOM 1266 O O . ILE A 1 150 ? 11.877 7.905 -17.196 1.00 92.19 150 ILE A O 1
ATOM 1270 N N . GLU A 1 151 ? 12.379 6.004 -18.259 1.00 89.81 151 GLU A N 1
ATOM 1271 C CA . GLU A 1 151 ? 13.603 6.529 -18.882 1.00 89.81 151 GLU A CA 1
ATOM 1272 C C . GLU A 1 151 ? 13.310 7.678 -19.860 1.00 89.81 151 GLU A C 1
ATOM 1274 O O . GLU A 1 151 ? 13.991 8.706 -19.866 1.00 89.81 151 GLU A O 1
ATOM 1279 N N . LYS A 1 152 ? 12.237 7.554 -20.647 1.00 91.25 152 LYS A N 1
ATOM 1280 C CA . LYS A 1 152 ? 11.788 8.608 -21.563 1.00 91.25 152 LYS A CA 1
ATOM 1281 C C . LYS A 1 152 ? 11.320 9.839 -20.789 1.00 91.25 152 LYS A C 1
ATOM 1283 O O . LYS A 1 152 ? 11.713 10.949 -21.148 1.00 91.25 152 LYS A O 1
ATOM 1288 N N . LEU A 1 153 ? 10.551 9.654 -19.713 1.00 90.56 153 LEU A N 1
ATOM 1289 C CA . LEU A 1 153 ? 10.125 10.744 -18.831 1.00 90.56 153 LEU A CA 1
ATOM 1290 C C . LEU A 1 153 ? 11.327 11.465 -18.203 1.00 90.56 153 LEU A C 1
ATOM 1292 O O . LEU A 1 153 ? 11.396 12.694 -18.224 1.00 90.56 153 LEU A O 1
ATOM 1296 N N . TYR A 1 154 ? 12.305 10.715 -17.694 1.00 89.75 154 TYR A N 1
ATOM 1297 C CA . TYR A 1 154 ? 13.538 11.268 -17.132 1.00 89.75 154 TYR A CA 1
ATOM 1298 C C . TYR A 1 154 ? 14.298 12.127 -18.154 1.00 89.75 154 TYR A C 1
ATOM 1300 O O . TYR A 1 154 ? 14.687 13.260 -17.860 1.00 89.75 154 TYR A O 1
ATOM 1308 N N . ASN A 1 155 ? 14.445 11.629 -19.384 1.00 88.88 155 ASN A N 1
ATOM 1309 C CA . ASN A 1 155 ? 15.095 12.362 -20.470 1.00 88.88 155 ASN A CA 1
ATOM 1310 C C . ASN A 1 155 ? 14.335 13.643 -20.851 1.00 88.88 155 ASN A C 1
ATOM 1312 O O . ASN A 1 155 ? 14.962 14.681 -21.079 1.00 88.88 155 ASN A O 1
ATOM 1316 N N . GLN A 1 156 ? 13.000 13.609 -20.874 1.00 89.06 156 GLN A N 1
ATOM 1317 C CA . GLN A 1 156 ? 12.167 14.792 -21.109 1.00 89.06 156 GLN A CA 1
ATOM 1318 C C . GLN A 1 156 ? 12.344 15.846 -20.009 1.00 89.06 156 GLN A C 1
ATOM 1320 O O . GLN A 1 156 ? 12.613 17.005 -20.321 1.00 89.06 156 GLN A O 1
ATOM 1325 N N . ILE A 1 157 ? 12.273 15.447 -18.734 1.00 86.25 1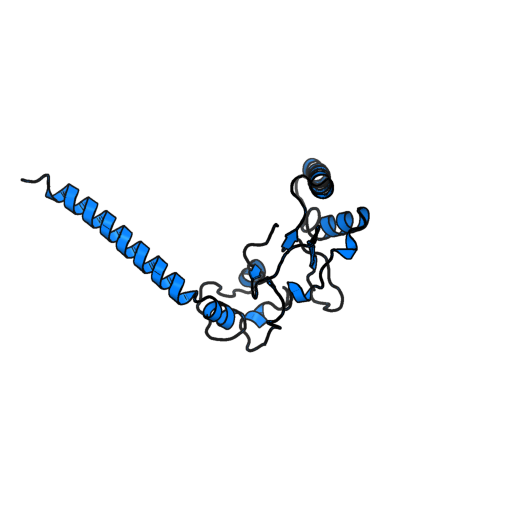57 ILE A N 1
ATOM 1326 C CA . ILE A 1 157 ? 12.472 16.351 -17.589 1.00 86.25 157 ILE A CA 1
ATOM 1327 C C . ILE A 1 157 ? 13.860 16.997 -17.654 1.00 86.25 157 ILE A C 1
ATOM 1329 O O . ILE A 1 157 ? 13.981 18.218 -17.567 1.00 86.25 157 ILE A O 1
ATOM 1333 N N . ASN A 1 158 ? 14.906 16.200 -17.877 1.00 83.31 158 ASN A N 1
ATOM 1334 C CA . ASN A 1 158 ? 16.273 16.707 -17.989 1.00 83.31 158 ASN A CA 1
ATOM 1335 C C . ASN A 1 158 ? 16.460 17.672 -19.159 1.00 83.31 158 ASN A C 1
ATOM 1337 O O . ASN A 1 158 ? 17.213 18.640 -19.046 1.00 83.31 158 ASN A O 1
ATOM 1341 N N . THR A 1 159 ? 15.786 17.422 -20.280 1.00 85.69 159 THR A N 1
ATOM 1342 C CA . THR A 1 159 ? 15.827 18.315 -21.440 1.00 85.69 159 THR A CA 1
ATOM 1343 C C . THR A 1 159 ? 15.161 19.649 -21.100 1.00 85.69 159 THR A C 1
ATOM 1345 O O . THR A 1 159 ? 15.786 20.691 -21.266 1.00 85.69 159 THR A O 1
ATOM 1348 N N . CYS A 1 160 ? 13.959 19.634 -20.513 1.00 77.31 160 CYS A N 1
ATOM 1349 C CA . CYS A 1 160 ? 13.254 20.841 -20.064 1.00 77.31 160 CYS A CA 1
ATOM 1350 C C . CYS A 1 160 ? 14.042 21.648 -19.019 1.00 77.31 160 CYS A C 1
ATOM 1352 O O . CYS A 1 160 ? 14.054 22.879 -19.059 1.00 77.31 160 CYS A O 1
ATOM 1354 N N . LEU A 1 161 ? 14.733 20.983 -18.089 1.00 76.94 161 LEU A N 1
ATOM 1355 C CA . LEU A 1 161 ? 15.587 21.655 -17.105 1.00 76.94 161 LEU A CA 1
ATOM 1356 C C . LEU A 1 161 ? 16.796 22.329 -17.763 1.00 76.94 161 LEU A C 1
ATOM 1358 O O . LEU A 1 161 ? 17.127 23.461 -17.417 1.00 76.94 161 LEU A O 1
ATOM 1362 N N . LYS A 1 162 ? 17.425 21.682 -18.751 1.00 76.81 162 LYS A N 1
ATOM 1363 C CA . LYS A 1 162 ? 18.516 22.292 -19.525 1.00 76.81 162 LYS A CA 1
ATOM 1364 C C . LYS A 1 162 ? 18.025 23.489 -20.338 1.00 76.81 162 LYS A C 1
ATOM 1366 O O . LYS A 1 162 ? 18.678 24.526 -20.316 1.00 76.81 162 LYS A O 1
ATOM 1371 N N . THR A 1 163 ? 16.871 23.381 -20.994 1.00 68.44 163 THR A N 1
ATOM 1372 C CA . THR A 1 163 ? 16.284 24.483 -21.771 1.00 68.44 163 THR A CA 1
ATOM 1373 C C . THR A 1 163 ? 15.860 25.648 -20.879 1.00 68.44 163 THR A C 1
ATOM 1375 O O . THR A 1 163 ? 16.220 26.777 -21.170 1.00 68.44 163 THR A O 1
ATOM 1378 N N . SER A 1 164 ? 15.212 25.405 -19.737 1.00 61.34 164 SER A N 1
ATOM 1379 C CA . SER A 1 164 ? 14.834 26.484 -18.805 1.00 61.34 164 SER A CA 1
ATOM 1380 C C . SER A 1 164 ? 16.043 27.149 -18.132 1.00 61.34 164 SER A C 1
ATOM 1382 O O . SER A 1 164 ? 16.028 28.351 -17.864 1.00 61.34 164 SER A O 1
ATOM 1384 N N . MET A 1 165 ? 17.128 26.406 -17.892 1.00 58.09 165 MET A N 1
ATOM 1385 C CA . MET A 1 165 ? 18.399 26.985 -17.457 1.00 58.09 165 MET A CA 1
ATOM 1386 C C . MET A 1 165 ? 19.034 27.834 -18.574 1.00 58.09 165 MET A C 1
ATOM 1388 O O . MET A 1 165 ? 19.537 28.920 -18.291 1.00 58.09 165 MET A O 1
ATOM 1392 N N . LEU A 1 166 ? 18.947 27.402 -19.838 1.00 56.75 166 LEU A N 1
ATOM 1393 C CA . LEU A 1 166 ? 19.363 28.191 -21.003 1.00 56.75 166 LEU A CA 1
ATOM 1394 C C . LEU A 1 166 ? 18.495 29.438 -21.209 1.00 56.75 166 LEU A C 1
ATOM 1396 O O . LEU A 1 166 ? 19.053 30.485 -21.505 1.00 56.75 166 LEU A O 1
ATOM 1400 N N . ASP A 1 167 ? 17.183 29.378 -20.981 1.00 56.00 167 ASP A N 1
ATOM 1401 C CA . ASP A 1 167 ? 16.283 30.538 -21.052 1.00 56.00 167 ASP A CA 1
ATOM 1402 C C . ASP A 1 167 ? 16.588 31.551 -19.938 1.00 56.00 167 ASP A C 1
ATOM 1404 O O . ASP A 1 167 ? 16.571 32.764 -20.160 1.00 56.00 167 ASP A O 1
ATOM 1408 N N . ASN A 1 168 ? 16.965 31.070 -18.748 1.00 54.94 168 ASN A N 1
ATOM 1409 C CA . ASN A 1 168 ? 17.450 31.917 -17.659 1.00 54.94 168 ASN A CA 1
ATOM 1410 C C . ASN A 1 168 ? 18.819 32.544 -17.974 1.00 54.94 168 ASN A C 1
ATOM 1412 O O . ASN A 1 168 ? 19.030 33.720 -17.674 1.00 54.94 168 ASN A O 1
ATOM 1416 N N . ILE A 1 169 ? 19.727 31.814 -18.629 1.00 55.97 169 ILE A N 1
ATOM 1417 C CA . ILE A 1 169 ? 21.013 32.350 -19.105 1.00 55.97 169 ILE A CA 1
ATOM 1418 C C . ILE A 1 169 ? 20.801 33.334 -20.266 1.00 55.97 169 ILE A C 1
ATOM 1420 O O . ILE A 1 169 ? 21.428 34.388 -20.281 1.00 55.97 169 ILE A O 1
ATOM 1424 N N . ALA A 1 170 ? 19.887 33.063 -21.198 1.00 52.91 170 ALA A N 1
ATOM 1425 C CA . ALA A 1 170 ? 19.540 33.951 -22.305 1.00 52.91 170 ALA A CA 1
ATOM 1426 C C . ALA A 1 170 ? 18.891 35.244 -21.790 1.00 52.91 170 ALA A C 1
ATOM 1428 O O . ALA A 1 170 ? 19.276 36.333 -22.207 1.00 52.91 170 ALA A O 1
ATOM 1429 N N . SER A 1 171 ? 17.980 35.157 -20.816 1.00 53.06 171 SER A N 1
ATOM 1430 C CA . SER A 1 171 ? 17.408 36.318 -20.122 1.00 53.06 171 SER A CA 1
ATOM 1431 C C . SER A 1 171 ? 18.473 37.122 -19.364 1.00 53.06 171 SER A C 1
ATOM 1433 O O . SER A 1 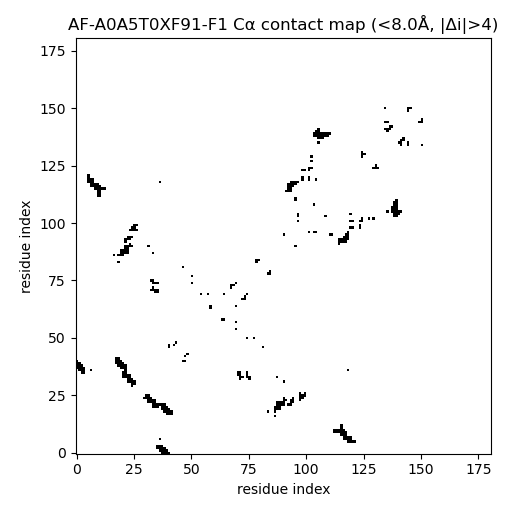171 ? 18.472 38.356 -19.412 1.00 53.06 171 SER A O 1
ATOM 1435 N N . PHE A 1 172 ? 19.431 36.442 -18.722 1.00 48.22 172 PHE A N 1
ATOM 1436 C CA . PHE A 1 172 ? 20.562 37.081 -18.049 1.00 48.22 172 PHE A CA 1
ATOM 1437 C C . PHE A 1 172 ? 21.498 37.782 -19.044 1.00 48.22 172 PHE A C 1
ATOM 1439 O O . PHE A 1 172 ? 21.819 38.949 -18.848 1.00 48.22 172 PHE A O 1
ATOM 1446 N N . LEU A 1 173 ? 21.863 37.135 -20.155 1.00 46.62 173 LEU A N 1
ATOM 1447 C CA . LEU A 1 173 ? 22.722 37.699 -21.203 1.00 46.62 173 LEU A CA 1
ATOM 1448 C C . LEU A 1 173 ? 22.042 38.847 -21.962 1.00 46.62 173 LEU A C 1
ATOM 1450 O O . LEU A 1 173 ? 22.697 39.841 -22.267 1.00 46.62 173 LEU A O 1
ATOM 1454 N N . THR A 1 174 ? 20.727 38.780 -22.182 1.00 49.16 174 THR A N 1
ATOM 1455 C CA . THR A 1 174 ? 19.958 39.859 -22.827 1.00 49.16 174 THR A CA 1
ATOM 1456 C C . THR A 1 174 ? 19.851 41.083 -21.907 1.00 49.16 174 THR A C 1
ATOM 1458 O O . THR A 1 174 ? 19.946 42.219 -22.365 1.00 49.16 174 THR A O 1
ATOM 1461 N N . LYS A 1 175 ? 19.760 40.884 -20.583 1.00 46.00 175 LYS A N 1
ATOM 1462 C CA . LYS A 1 175 ? 19.834 41.978 -19.596 1.00 46.00 175 LYS A CA 1
ATOM 1463 C C . LYS A 1 175 ? 21.255 42.510 -19.372 1.00 46.00 175 LYS A C 1
ATOM 1465 O O . LYS A 1 175 ? 21.395 43.686 -19.039 1.00 46.00 175 LYS A O 1
ATOM 1470 N N . PHE A 1 176 ? 22.294 41.694 -19.563 1.00 38.31 176 PHE A N 1
ATOM 1471 C CA . PHE A 1 176 ? 23.688 42.116 -19.373 1.00 38.31 176 PHE A CA 1
ATOM 1472 C C . PHE A 1 176 ? 24.275 42.844 -20.594 1.00 38.31 176 PHE A C 1
ATOM 1474 O O . PHE A 1 176 ? 25.087 43.750 -20.415 1.00 38.31 176 PHE A O 1
ATOM 1481 N N . PHE A 1 177 ? 23.842 42.516 -21.818 1.00 41.12 177 PHE A N 1
ATOM 1482 C CA . PHE A 1 177 ? 24.358 43.148 -23.042 1.00 41.12 177 PHE A CA 1
ATOM 1483 C C . PHE A 1 177 ? 23.538 44.342 -23.559 1.00 41.12 177 PHE A C 1
ATOM 1485 O O . PHE A 1 177 ? 24.089 45.155 -24.294 1.00 41.12 177 PHE A O 1
ATOM 1492 N N . ILE A 1 178 ? 22.287 44.546 -23.123 1.00 44.16 178 ILE A N 1
ATOM 1493 C CA . ILE A 1 178 ? 21.496 45.740 -23.506 1.00 44.16 178 ILE A CA 1
ATOM 1494 C C . ILE A 1 178 ? 21.828 46.980 -22.644 1.00 44.16 178 ILE A C 1
ATOM 1496 O O . ILE A 1 178 ? 21.382 48.081 -22.937 1.00 44.16 178 ILE A O 1
ATOM 1500 N N . LYS A 1 179 ? 22.683 46.864 -21.617 1.00 36.34 179 LYS A N 1
ATOM 1501 C CA . LYS A 1 179 ? 23.129 48.014 -20.798 1.00 36.34 179 LYS A CA 1
ATOM 1502 C C . LYS A 1 179 ? 24.502 48.587 -21.177 1.00 36.34 179 LYS A C 1
ATOM 1504 O O . LYS A 1 179 ? 25.089 49.325 -20.387 1.00 36.34 179 LYS A O 1
ATOM 1509 N N . LYS A 1 180 ? 25.024 48.251 -22.361 1.00 41.06 180 LYS A N 1
ATOM 1510 C CA . LYS A 1 180 ? 26.308 48.771 -22.863 1.00 41.06 180 LYS A CA 1
ATOM 1511 C C . LYS A 1 180 ? 26.267 49.274 -24.315 1.00 41.06 180 LYS A C 1
ATOM 1513 O O . LYS A 1 180 ? 27.272 49.181 -25.015 1.00 41.06 180 LYS A O 1
ATOM 1518 N N . LEU A 1 181 ? 25.127 49.836 -24.720 1.00 36.94 181 LEU A N 1
ATOM 1519 C CA . LEU A 1 181 ? 24.992 50.788 -25.827 1.00 36.94 181 LEU A CA 1
ATOM 1520 C C . LEU A 1 181 ? 24.154 51.975 -25.352 1.00 36.94 181 LEU A C 1
ATOM 1522 O O . LEU A 1 181 ? 23.115 51.713 -24.705 1.00 36.94 181 LEU A O 1
#

Mean predicted aligned error: 7.57 Å

Secondary structure (DSSP, 8-state):
-EE-TTEEE-S-----SS-EEEEEE-S-TT-EEEEEEEEE--TT-HHHHHHHHHHHHHHHT-SS--TTTTSHHHHHHHHHHTT-GGGBPPGGGT-SS-GGGGGGGGSSPPP-TTSSEEE--HHHHHHTT--TTS---SHHHHHHHHHTTHHHHHHHHHHHHHHHHHHHHHHHHHHHHTT--